Protein AF-0000000070113012 (afdb_homodimer)

Structure (mmCIF, N/CA/C/O backbone):
data_AF-0000000070113012-model_v1
#
loop_
_entity.id
_entity.type
_entity.pdbx_description
1 polymer 'ATP adenylyltransferase'
#
loop_
_atom_site.group_PDB
_atom_site.id
_atom_site.type_symbol
_atom_site.label_atom_id
_atom_site.label_alt_id
_atom_site.label_comp_id
_atom_site.label_asym_id
_atom_site.label_entity_id
_atom_site.label_seq_id
_atom_site.pdbx_PDB_ins_code
_atom_site.Cartn_x
_atom_site.Cartn_y
_atom_site.Cartn_z
_atom_site.occupancy
_atom_site.B_iso_or_equiv
_atom_site.auth_seq_id
_atom_site.auth_comp_id
_atom_site.auth_asym_id
_atom_site.auth_atom_id
_atom_site.pdbx_PDB_model_num
ATOM 1 N N . MET A 1 1 ? -9.227 -8.539 30.969 1 20.5 1 MET A N 1
ATOM 2 C CA . MET A 1 1 ? -9.594 -8.633 29.547 1 20.5 1 MET A CA 1
ATOM 3 C C . MET A 1 1 ? -8.531 -7.969 28.672 1 20.5 1 MET A C 1
ATOM 5 O O . MET A 1 1 ? -8.195 -6.801 28.875 1 20.5 1 MET A O 1
ATOM 9 N N . ASP A 1 2 ? -7.406 -8.688 28.281 1 23.91 2 ASP A N 1
ATOM 10 C CA . ASP A 1 2 ? -6.082 -8.375 27.75 1 23.91 2 ASP A CA 1
ATOM 11 C C . ASP A 1 2 ? -6.188 -7.59 26.438 1 23.91 2 ASP A C 1
ATOM 13 O O . ASP A 1 2 ? -6.789 -8.062 25.469 1 23.91 2 ASP A O 1
ATOM 17 N N . ALA A 1 3 ? -6.508 -6.375 26.516 1 26.67 3 ALA A N 1
ATOM 18 C CA . ALA A 1 3 ? -6.68 -5.305 25.531 1 26.67 3 ALA A CA 1
ATOM 19 C C . ALA A 1 3 ? -5.57 -5.336 24.484 1 26.67 3 ALA A C 1
ATOM 21 O O . ALA A 1 3 ? -4.684 -4.48 24.5 1 26.67 3 ALA A O 1
ATOM 22 N N . THR A 1 4 ? -5.039 -6.461 24.188 1 31.73 4 THR A N 1
ATOM 23 C CA . THR A 1 4 ? -4.066 -6.668 23.109 1 31.73 4 THR A CA 1
ATOM 24 C C . THR A 1 4 ? -4.59 -6.117 21.797 1 31.73 4 THR A C 1
ATOM 26 O O . THR A 1 4 ? -5.566 -6.633 21.25 1 31.73 4 THR A O 1
ATOM 29 N N . GLY A 1 5 ? -4.746 -4.859 21.625 1 34.41 5 GLY A N 1
ATOM 30 C CA . GLY A 1 5 ? -5.246 -4.25 20.406 1 34.41 5 GLY A CA 1
ATOM 31 C C . GLY A 1 5 ? -4.773 -4.953 19.156 1 34.41 5 GLY A C 1
ATOM 32 O O . GLY A 1 5 ? -3.693 -5.547 19.125 1 34.41 5 GLY A O 1
ATOM 33 N N . GLU A 1 6 ? -5.621 -5.684 18.453 1 39.91 6 GLU A N 1
ATOM 34 C CA . GLU A 1 6 ? -5.379 -6.348 17.172 1 39.91 6 GLU A CA 1
ATOM 35 C C . GLU A 1 6 ? -4.418 -5.539 16.297 1 39.91 6 GLU A C 1
ATOM 37 O O . GLU A 1 6 ? -4.543 -4.32 16.203 1 39.91 6 GLU A O 1
ATOM 42 N N . PRO A 1 7 ? -3.199 -5.996 16.094 1 45.5 7 PRO A N 1
ATOM 43 C CA . PRO A 1 7 ? -2.258 -5.328 15.195 1 45.5 7 PRO A CA 1
ATOM 44 C C . PRO A 1 7 ? -2.945 -4.68 13.992 1 45.5 7 PRO A C 1
ATOM 46 O O . PRO A 1 7 ? -3.961 -5.188 13.508 1 45.5 7 PRO A O 1
ATOM 49 N N . ASP A 1 8 ? -2.633 -3.355 13.734 1 54.34 8 ASP A N 1
ATOM 50 C CA . ASP A 1 8 ? -3.135 -2.682 12.539 1 54.34 8 ASP A CA 1
ATOM 51 C C . ASP A 1 8 ? -2.822 -3.488 11.281 1 54.34 8 ASP A C 1
ATOM 53 O O . ASP A 1 8 ? -1.852 -4.25 11.25 1 54.34 8 ASP A O 1
ATOM 57 N N . GLY A 1 9 ? -3.803 -3.643 10.445 1 57.78 9 GLY A N 1
ATOM 58 C CA . GLY A 1 9 ? -3.762 -4.422 9.219 1 57.78 9 GLY A CA 1
ATOM 59 C C . GLY A 1 9 ? -2.451 -4.281 8.461 1 57.78 9 GLY A C 1
ATOM 60 O O . GLY A 1 9 ? -1.776 -5.277 8.195 1 57.78 9 GLY A O 1
ATOM 61 N N . LEU A 1 10 ? -1.861 -3.074 8.422 1 62.47 10 LEU A N 1
ATOM 62 C CA . LEU A 1 10 ? -0.656 -2.887 7.617 1 62.47 10 LEU A CA 1
ATOM 63 C C . LEU A 1 10 ? 0.571 -3.418 8.352 1 62.47 10 LEU A C 1
ATOM 65 O O . LEU A 1 10 ? 1.543 -3.838 7.719 1 62.47 10 LEU A O 1
ATOM 69 N N . GLU A 1 11 ? 0.47 -3.471 9.594 1 62.78 11 GLU A N 1
ATOM 70 C CA . GLU A 1 11 ? 1.604 -3.963 10.375 1 62.78 11 GLU A CA 1
ATOM 71 C C . GLU A 1 11 ? 1.917 -5.418 10.031 1 62.78 11 GLU A C 1
ATOM 73 O O . GLU A 1 11 ? 3.086 -5.801 9.945 1 62.78 11 GLU A O 1
ATOM 78 N N . ARG A 1 12 ? 0.949 -6.184 9.836 1 63.62 12 ARG A N 1
ATOM 79 C CA . ARG A 1 12 ? 1.138 -7.578 9.453 1 63.62 12 ARG A CA 1
ATOM 80 C C . ARG A 1 12 ? 1.814 -7.684 8.086 1 63.62 12 ARG A C 1
ATOM 82 O O . ARG A 1 12 ? 2.633 -8.578 7.863 1 63.62 12 ARG A O 1
ATOM 89 N N . LEU A 1 13 ? 1.524 -6.688 7.332 1 63.84 13 LEU A N 1
ATOM 90 C CA . LEU A 1 13 ? 2.086 -6.668 5.984 1 63.84 13 LEU A CA 1
ATOM 91 C C . LEU A 1 13 ? 3.545 -6.223 6.012 1 63.84 13 LEU A C 1
ATOM 93 O O . LEU A 1 13 ? 4.344 -6.645 5.168 1 63.84 13 LEU A O 1
ATOM 97 N N . TRP A 1 14 ? 3.877 -5.43 6.961 1 62.62 14 TRP A N 1
ATOM 98 C CA . TRP A 1 14 ? 5.184 -4.781 6.973 1 62.62 14 TRP A CA 1
ATOM 99 C C . TRP A 1 14 ? 6.195 -5.609 7.762 1 62.62 14 TRP A C 1
ATOM 101 O O . TRP A 1 14 ? 7.398 -5.348 7.711 1 62.62 14 TRP A O 1
ATOM 111 N N . THR A 1 15 ? 5.629 -6.547 8.5 1 55.34 15 THR A N 1
ATOM 112 C CA . THR A 1 15 ? 6.5 -7.363 9.336 1 55.34 15 THR A CA 1
ATOM 113 C C . THR A 1 15 ? 7.242 -8.398 8.5 1 55.34 15 THR A C 1
ATOM 115 O O . THR A 1 15 ? 6.625 -9.148 7.738 1 55.34 15 THR A O 1
ATOM 118 N N . PRO A 1 16 ? 8.695 -8.203 8.461 1 45.75 16 PRO A N 1
ATOM 119 C CA . PRO A 1 16 ? 9.453 -9.203 7.711 1 45.75 16 PRO A CA 1
ATOM 120 C C . PRO A 1 16 ? 9.117 -10.633 8.133 1 45.75 16 PRO A C 1
ATOM 122 O O . PRO A 1 16 ? 9.148 -10.953 9.328 1 45.75 16 PRO A O 1
ATOM 125 N N . HIS A 1 17 ? 8.094 -11.109 7.98 1 45.12 17 HIS A N 1
ATOM 126 C CA . HIS A 1 17 ? 8.047 -12.539 8.258 1 45.12 17 HIS A CA 1
ATOM 127 C C . HIS A 1 17 ? 8.961 -13.32 7.32 1 45.12 17 HIS A C 1
ATOM 129 O O . HIS A 1 17 ? 9.086 -12.977 6.141 1 45.12 17 HIS A O 1
ATOM 135 N N . ARG A 1 18 ? 10.086 -13.695 7.859 1 40.97 18 ARG A N 1
ATOM 136 C CA . ARG A 1 18 ? 10.992 -14.555 7.105 1 40.97 18 ARG A CA 1
ATOM 137 C C . ARG A 1 18 ? 10.219 -15.562 6.27 1 40.97 18 ARG A C 1
ATOM 139 O O . ARG A 1 18 ? 9.727 -16.562 6.797 1 40.97 18 ARG A O 1
ATOM 146 N N . MET A 1 19 ? 9.188 -15.148 5.699 1 44 19 MET A N 1
ATOM 147 C CA . MET A 1 19 ? 8.797 -16.219 4.777 1 44 19 MET A CA 1
ATOM 148 C C . MET A 1 19 ? 10.023 -16.891 4.176 1 44 19 MET A C 1
ATOM 150 O O . MET A 1 19 ? 11.078 -16.266 4.043 1 44 19 MET A O 1
ATOM 154 N N . THR A 1 20 ? 9.875 -18.062 4.328 1 45.44 20 THR A N 1
ATOM 155 C CA . THR A 1 20 ? 10.883 -18.984 3.832 1 45.44 20 THR A CA 1
ATOM 156 C C . THR A 1 20 ? 11.336 -18.594 2.428 1 45.44 20 THR A C 1
ATOM 158 O O . THR A 1 20 ? 10.852 -19.156 1.438 1 45.44 20 THR A O 1
ATOM 161 N N . TYR A 1 21 ? 10.836 -17.453 1.772 1 46.59 21 TYR A N 1
ATOM 162 C CA . TYR A 1 21 ? 11.742 -17.391 0.633 1 46.59 21 TYR A CA 1
ATOM 163 C C . TYR A 1 21 ? 13.188 -17.594 1.077 1 46.59 21 TYR A C 1
ATOM 165 O O . TYR A 1 21 ? 13.602 -17.062 2.113 1 46.59 21 TYR A O 1
ATOM 173 N N . ILE A 1 22 ? 13.57 -18.766 0.944 1 46.28 22 ILE A N 1
ATOM 174 C CA . ILE A 1 22 ? 14.852 -19.297 1.382 1 46.28 22 ILE A CA 1
ATOM 175 C C . ILE A 1 22 ? 15.914 -18.203 1.323 1 46.28 22 ILE A C 1
ATOM 177 O O . ILE A 1 22 ? 16.141 -17.609 0.268 1 46.28 22 ILE A O 1
ATOM 181 N N . THR A 1 23 ? 15.828 -17.297 2.354 1 47.16 23 THR A N 1
ATOM 182 C CA . THR A 1 23 ? 17.031 -16.469 2.488 1 47.16 23 THR A CA 1
ATOM 183 C C . THR A 1 23 ? 18.219 -17.328 2.895 1 47.16 23 THR A C 1
ATOM 185 O O . THR A 1 23 ? 18.062 -18.469 3.332 1 47.16 23 THR A O 1
ATOM 188 N N . GLY A 1 24 ? 19.328 -16.859 2.57 1 44.47 24 GLY A N 1
ATOM 189 C CA . GLY A 1 24 ? 20.578 -17.531 2.896 1 44.47 24 GLY A CA 1
ATOM 190 C C . GLY A 1 24 ? 20.938 -18.625 1.915 1 44.47 24 GLY A C 1
ATOM 191 O O . GLY A 1 24 ? 20.812 -18.453 0.702 1 44.47 24 GLY A O 1
ATOM 192 N N . GLU A 1 25 ? 21.297 -19.766 2.561 1 46.47 25 GLU A N 1
ATOM 193 C CA . GLU A 1 25 ? 21.875 -20.906 1.842 1 46.47 25 GLU A CA 1
ATOM 194 C C . GLU A 1 25 ? 20.828 -21.562 0.932 1 46.47 25 GLU A C 1
ATOM 196 O O . GLU A 1 25 ? 21.188 -22.312 0.018 1 46.47 25 GLU A O 1
ATOM 201 N N . GLU A 1 26 ? 19.609 -21.312 1.188 1 51.47 26 GLU A N 1
ATOM 202 C CA . GLU A 1 26 ? 18.609 -22.016 0.366 1 51.47 26 GLU A CA 1
ATOM 203 C C . GLU A 1 26 ? 18.109 -21.125 -0.766 1 51.47 26 GLU A C 1
ATOM 205 O O . GLU A 1 26 ? 17.297 -21.547 -1.581 1 51.47 26 GLU A O 1
ATOM 210 N N . ALA A 1 27 ? 18.672 -19.969 -0.715 1 58.88 27 ALA A N 1
ATOM 211 C CA . ALA A 1 27 ? 18.375 -19.109 -1.86 1 58.88 27 ALA A CA 1
ATOM 212 C C . ALA A 1 27 ? 19.078 -19.609 -3.115 1 58.88 27 ALA A C 1
ATOM 214 O O . ALA A 1 27 ? 20.141 -20.234 -3.031 1 58.88 27 ALA A O 1
ATOM 215 N N . PRO A 1 28 ? 18.297 -19.391 -4.312 1 62.84 28 PRO A N 1
ATOM 216 C CA . PRO A 1 28 ? 19.016 -19.797 -5.527 1 62.84 28 PRO A CA 1
ATOM 217 C C . PRO A 1 28 ? 20.422 -19.172 -5.609 1 62.84 28 PRO A C 1
ATOM 219 O O . PRO A 1 28 ? 20.719 -18.219 -4.898 1 62.84 28 PRO A O 1
ATOM 222 N N . GLU A 1 29 ? 21.25 -19.906 -6.395 1 64.44 29 GLU A N 1
ATOM 223 C CA . GLU A 1 29 ? 22.594 -19.359 -6.641 1 64.44 29 GLU A CA 1
ATOM 224 C C . GLU A 1 29 ? 22.516 -17.906 -7.086 1 64.44 29 GLU A C 1
ATOM 226 O O . GLU A 1 29 ? 21.797 -17.562 -8.023 1 64.44 29 GLU A O 1
ATOM 231 N N . GLY A 1 30 ? 23.062 -16.938 -6.449 1 68.19 30 GLY A N 1
ATOM 232 C CA . GLY A 1 30 ? 23.125 -15.523 -6.77 1 68.19 30 GLY A CA 1
ATOM 233 C C . GLY A 1 30 ? 22.062 -14.711 -6.066 1 68.19 30 GLY A C 1
ATOM 234 O O . GLY A 1 30 ? 22.016 -13.484 -6.199 1 68.19 30 GLY A O 1
ATOM 235 N N . GLY A 1 31 ? 21.219 -15.406 -5.438 1 75.56 31 GLY A N 1
ATOM 236 C CA . GLY A 1 31 ? 20.203 -14.688 -4.684 1 75.56 31 GLY A CA 1
ATOM 237 C C . GLY A 1 31 ? 19.062 -14.164 -5.551 1 75.56 31 GLY A C 1
ATOM 238 O O . GLY A 1 31 ? 18.859 -14.648 -6.664 1 75.56 31 GLY A O 1
ATOM 239 N N . TYR A 1 32 ? 18.234 -13.289 -5.039 1 83.44 32 TYR A N 1
ATOM 240 C CA . TYR A 1 32 ? 17.062 -12.773 -5.734 1 83.44 32 TYR A CA 1
ATOM 241 C C . TYR A 1 32 ? 17.391 -11.477 -6.461 1 83.44 32 TYR A C 1
ATOM 243 O O . TYR A 1 32 ? 16.5 -10.836 -7.043 1 83.44 32 TYR A O 1
ATOM 251 N N . GLU A 1 33 ? 18.609 -11.18 -6.43 1 88.62 33 GLU A N 1
ATOM 252 C CA . GLU A 1 33 ? 19.031 -9.883 -6.949 1 88.62 33 GLU A CA 1
ATOM 253 C C . GLU A 1 33 ? 19.047 -9.883 -8.477 1 88.62 33 GLU A C 1
ATOM 255 O O . GLU A 1 33 ? 18.859 -8.828 -9.102 1 88.62 33 GLU A O 1
ATOM 260 N N . LYS A 1 34 ? 19.281 -11.094 -8.969 1 90.81 34 LYS A N 1
ATOM 261 C CA . LYS A 1 34 ? 19.266 -11.242 -10.422 1 90.81 34 LYS A CA 1
ATOM 262 C C . LYS A 1 34 ? 17.969 -11.891 -10.883 1 90.81 34 LYS A C 1
ATOM 264 O O . LYS A 1 34 ? 17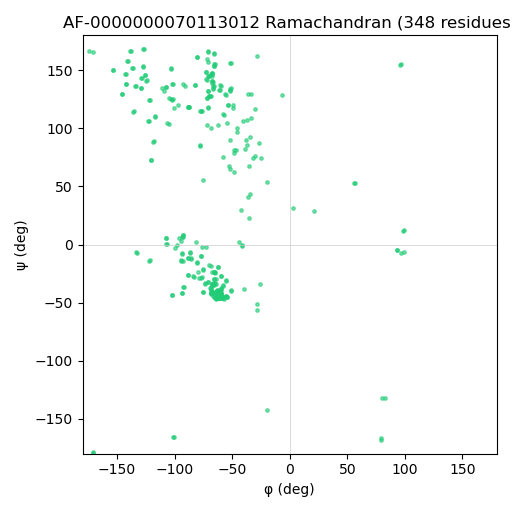.406 -12.734 -10.188 1 90.81 34 LYS A O 1
ATOM 269 N N . PRO A 1 35 ? 17.594 -11.547 -12.109 1 93.38 35 PRO A N 1
ATOM 270 C CA . PRO A 1 35 ? 16.328 -12.086 -12.625 1 93.38 35 PRO A CA 1
ATOM 271 C C . PRO A 1 35 ? 16.312 -13.617 -12.633 1 93.38 35 PRO A C 1
ATOM 273 O O . PRO A 1 35 ? 15.266 -14.219 -12.383 1 93.38 35 PRO A O 1
ATOM 276 N N . SER A 1 36 ? 17.391 -14.227 -12.891 1 90.88 36 SER A N 1
ATOM 277 C CA . SER A 1 36 ? 17.453 -15.68 -13.039 1 90.88 36 SER A CA 1
ATOM 278 C C . SER A 1 36 ? 17.109 -16.375 -11.727 1 90.88 36 SER A C 1
ATOM 280 O O . SER A 1 36 ? 16.672 -17.531 -11.727 1 90.88 36 SER A O 1
ATOM 282 N N . GLY A 1 37 ? 17.266 -15.758 -10.656 1 89.56 37 GLY A N 1
ATOM 283 C CA . GLY A 1 37 ? 16.953 -16.328 -9.352 1 89.56 37 GLY A CA 1
ATOM 284 C C . GLY A 1 37 ? 15.711 -15.742 -8.719 1 89.56 37 GLY A C 1
ATOM 285 O O . GLY A 1 37 ? 15.328 -16.125 -7.609 1 89.56 37 GLY A O 1
ATOM 286 N N . CYS A 1 38 ? 15.062 -14.844 -9.344 1 93.38 38 CYS A N 1
ATOM 287 C CA . CYS A 1 38 ? 13.922 -14.109 -8.805 1 93.38 38 CYS A CA 1
ATOM 288 C C . CYS A 1 38 ? 12.617 -14.859 -9.062 1 93.38 38 CYS A C 1
ATOM 290 O O . CYS A 1 38 ? 12.242 -15.07 -10.219 1 93.38 38 CYS A O 1
ATOM 292 N N . PRO A 1 39 ? 11.953 -15.227 -8.008 1 92.31 39 PRO A N 1
ATOM 293 C CA . PRO A 1 39 ? 10.703 -15.961 -8.211 1 92.31 39 PRO A CA 1
ATOM 294 C C . PRO A 1 39 ? 9.672 -15.172 -9.008 1 92.31 39 PRO A C 1
ATOM 296 O O . PRO A 1 39 ? 8.867 -15.758 -9.742 1 92.31 39 PRO A O 1
ATOM 299 N N . PHE A 1 40 ? 9.727 -13.883 -8.961 1 96 40 PHE A N 1
ATOM 300 C CA . PHE A 1 40 ? 8.734 -13.078 -9.656 1 96 40 PHE A CA 1
ATOM 301 C C . PHE A 1 40 ? 9.109 -12.898 -11.117 1 96 40 PHE A C 1
ATOM 303 O O . PHE A 1 40 ? 8.242 -12.664 -11.961 1 96 40 PHE A O 1
ATOM 310 N N . CYS A 1 41 ? 10.336 -12.953 -11.391 1 96.88 41 CYS A N 1
ATOM 311 C CA . CYS A 1 41 ? 10.734 -12.992 -12.797 1 96.88 41 CYS A CA 1
ATOM 312 C C . CYS A 1 41 ? 10.383 -14.336 -13.422 1 96.88 41 CYS A C 1
ATOM 314 O O . CYS A 1 41 ? 10.055 -14.398 -14.609 1 96.88 41 CYS A O 1
ATOM 316 N N . LEU A 1 42 ? 10.414 -15.383 -12.672 1 95.5 42 LEU A N 1
ATOM 317 C CA . LEU A 1 42 ? 10.258 -16.75 -13.188 1 95.5 42 LEU A CA 1
ATOM 318 C C . LEU A 1 42 ? 8.781 -17.141 -13.227 1 95.5 42 LEU A C 1
ATOM 320 O O . LEU A 1 42 ? 8.383 -17.953 -14.055 1 95.5 42 LEU A O 1
ATOM 324 N N . ALA A 1 43 ? 7.984 -16.594 -12.438 1 95.94 43 ALA A N 1
ATOM 325 C CA . ALA A 1 43 ? 6.59 -16.984 -12.234 1 95.94 43 ALA A CA 1
ATOM 326 C C . ALA A 1 43 ? 5.82 -16.969 -13.555 1 95.94 43 ALA A C 1
ATOM 328 O O . ALA A 1 43 ? 5.07 -17.906 -13.852 1 95.94 43 ALA A O 1
ATOM 329 N N . PRO A 1 44 ? 5.984 -15.961 -14.367 1 97.56 44 PRO A N 1
ATOM 330 C CA . PRO A 1 44 ? 5.199 -15.93 -15.602 1 97.56 44 PRO A CA 1
ATOM 331 C C . PRO A 1 44 ? 5.5 -17.094 -16.531 1 97.56 44 PRO A C 1
ATOM 333 O O . PRO A 1 44 ? 4.684 -17.438 -17.391 1 97.56 44 PRO A O 1
ATOM 336 N N . GLY A 1 45 ? 6.574 -17.719 -16.375 1 96.75 45 GLY A N 1
ATOM 337 C CA . GLY A 1 45 ? 6.973 -18.797 -17.266 1 96.75 45 GLY A CA 1
ATOM 338 C C . GLY A 1 45 ? 6.547 -20.172 -16.766 1 96.75 45 GLY A C 1
ATOM 339 O O . GLY A 1 45 ? 6.703 -21.172 -17.469 1 96.75 45 GLY A O 1
ATOM 340 N N . VAL A 1 46 ? 6.039 -20.297 -15.602 1 95.5 46 VAL A N 1
ATOM 341 C CA . VAL A 1 46 ? 5.594 -21.562 -15.039 1 95.5 46 VAL A CA 1
ATOM 342 C C . VAL A 1 46 ? 4.312 -22.016 -15.734 1 95.5 46 VAL A C 1
ATOM 344 O O . VAL A 1 46 ? 3.326 -21.281 -15.773 1 95.5 46 VAL A O 1
ATOM 347 N N . PRO A 1 47 ? 4.293 -23.188 -16.25 1 94.12 47 PRO A N 1
ATOM 348 C CA . PRO A 1 47 ? 3.111 -23.641 -16.984 1 94.12 47 PRO A CA 1
ATOM 349 C C . PRO A 1 47 ? 1.993 -24.125 -16.062 1 94.12 47 PRO A C 1
ATOM 351 O O . PRO A 1 47 ? 2.24 -24.422 -14.891 1 94.12 47 PRO A O 1
ATOM 354 N N . GLU A 1 48 ? 0.85 -24.156 -16.672 1 88.44 48 GLU A N 1
ATOM 355 C CA . GLU A 1 48 ? -0.257 -24.812 -15.984 1 88.44 48 GLU A CA 1
ATOM 356 C C . GLU A 1 48 ? -0.028 -26.312 -15.867 1 88.44 48 GLU A C 1
ATOM 358 O O . GLU A 1 48 ? 0.544 -26.938 -16.766 1 88.44 48 GLU A O 1
ATOM 363 N N . PRO A 1 49 ? -0.479 -26.938 -14.805 1 89.69 49 PRO A N 1
ATOM 364 C CA . PRO A 1 49 ? -1.319 -26.406 -13.734 1 89.69 49 PRO A CA 1
ATOM 365 C C . PRO A 1 49 ? -0.505 -25.875 -12.555 1 89.69 49 PRO A C 1
ATOM 367 O O . PRO A 1 49 ? -1.071 -25.516 -11.516 1 89.69 49 PRO A O 1
ATOM 370 N N . GLU A 1 50 ? 0.791 -25.797 -12.68 1 92.06 50 GLU A N 1
ATOM 371 C CA . GLU A 1 50 ? 1.641 -25.422 -11.555 1 92.06 50 GLU A CA 1
ATOM 372 C C . GLU A 1 50 ? 1.668 -23.906 -11.359 1 92.06 50 GLU A C 1
ATOM 374 O O . GLU A 1 50 ? 2.086 -23.406 -10.312 1 92.06 50 GLU A O 1
ATOM 379 N N . SER A 1 51 ? 1.191 -23.266 -12.414 1 95.88 51 SER A N 1
ATOM 380 C CA . SER A 1 51 ? 1.256 -21.812 -12.375 1 95.88 51 SER A CA 1
ATOM 381 C C . SER A 1 51 ? 0.318 -21.234 -11.312 1 95.88 51 SER A C 1
ATOM 383 O O . SER A 1 51 ? -0.814 -21.703 -11.164 1 95.88 51 SER A O 1
ATOM 385 N N . LEU A 1 52 ? 0.795 -20.188 -10.609 1 96.38 52 LEU A N 1
ATOM 386 C CA . LEU A 1 52 ? -0.036 -19.469 -9.648 1 96.38 52 LEU A CA 1
ATOM 387 C C . LEU A 1 52 ? -0.422 -18.094 -10.188 1 96.38 52 LEU A C 1
ATOM 389 O O . LEU A 1 52 ? -1.022 -17.297 -9.477 1 96.38 52 LEU A O 1
ATOM 393 N N . VAL A 1 53 ? -0.043 -17.859 -11.453 1 98.25 53 VAL A N 1
ATOM 394 C CA . VAL A 1 53 ? -0.431 -16.609 -12.102 1 98.25 53 VAL A CA 1
ATOM 395 C C . VAL A 1 53 ? -1.938 -16.594 -12.344 1 98.25 53 VAL A C 1
ATOM 397 O O . VAL A 1 53 ? -2.484 -17.547 -12.914 1 98.25 53 VAL A O 1
ATOM 400 N N . VAL A 1 54 ? -2.529 -15.57 -11.906 1 98.31 54 VAL A N 1
ATOM 401 C CA . VAL A 1 54 ? -3.979 -15.422 -11.984 1 98.31 54 VAL A CA 1
ATOM 402 C C . VAL A 1 54 ? -4.359 -14.664 -13.25 1 98.31 54 VAL A C 1
ATOM 404 O O . VAL A 1 54 ? -5.352 -14.992 -13.906 1 98.31 54 VAL A O 1
ATOM 407 N N . ALA A 1 55 ? -3.648 -13.633 -13.602 1 98.62 55 ALA A N 1
ATOM 408 C CA . ALA A 1 55 ? -3.949 -12.773 -14.742 1 98.62 55 ALA A CA 1
ATOM 409 C C . ALA A 1 55 ? -2.684 -12.109 -15.281 1 98.62 55 ALA A C 1
ATOM 411 O O . ALA A 1 55 ? -1.75 -11.836 -14.523 1 98.62 55 ALA A O 1
ATOM 412 N N . ARG A 1 56 ? -2.727 -11.867 -16.547 1 98.38 56 ARG A N 1
ATOM 413 C CA . ARG A 1 56 ? -1.614 -11.219 -17.234 1 98.38 56 ARG A CA 1
ATOM 414 C C . ARG A 1 56 ? -2.064 -9.93 -17.922 1 98.38 56 ARG A C 1
ATOM 416 O O . ARG A 1 56 ? -3.064 -9.914 -18.641 1 98.38 56 ARG A O 1
ATOM 423 N N . GLY A 1 57 ? -1.358 -8.883 -17.547 1 98.38 57 GLY A N 1
ATOM 424 C CA . GLY A 1 57 ? -1.541 -7.625 -18.266 1 98.38 57 GLY A CA 1
ATOM 425 C C . GLY A 1 57 ? -0.449 -7.352 -19.281 1 98.38 57 GLY A C 1
ATOM 426 O O . GLY A 1 57 ? 0.237 -8.273 -19.719 1 98.38 57 GLY A O 1
ATOM 427 N N . ARG A 1 58 ? -0.424 -6.098 -19.734 1 98.38 58 ARG A N 1
ATOM 428 C CA . ARG A 1 58 ? 0.6 -5.703 -20.688 1 98.38 58 ARG A CA 1
ATOM 429 C C . ARG A 1 58 ? 1.954 -5.535 -20.016 1 98.38 58 ARG A C 1
ATOM 431 O O . ARG A 1 58 ? 2.98 -5.953 -20.547 1 98.38 58 ARG A O 1
ATOM 438 N N . LEU A 1 59 ? 1.933 -4.938 -18.812 1 98.81 59 LEU A N 1
ATOM 439 C CA . LEU A 1 59 ? 3.184 -4.566 -18.156 1 98.81 59 LEU A CA 1
ATOM 440 C C . LEU A 1 59 ? 3.301 -5.234 -16.797 1 98.81 59 LEU A C 1
ATOM 442 O O . LEU A 1 59 ? 4.379 -5.25 -16.203 1 98.81 59 LEU A O 1
ATOM 446 N N . VAL A 1 60 ? 2.176 -5.777 -16.312 1 98.81 60 VAL A N 1
ATOM 447 C CA . VAL A 1 60 ? 2.172 -6.395 -14.984 1 98.81 60 VAL A CA 1
ATOM 448 C C . VAL A 1 60 ? 1.368 -7.695 -15.031 1 98.81 60 VAL A C 1
ATOM 450 O O . VAL A 1 60 ? 0.696 -7.984 -16.016 1 98.81 60 VAL A O 1
ATOM 453 N N . TYR A 1 61 ? 1.52 -8.477 -14 1 98.81 61 TYR A N 1
ATOM 454 C CA . TYR A 1 61 ? 0.713 -9.68 -13.812 1 98.81 61 TYR A CA 1
ATOM 455 C C . TYR A 1 61 ? 0.331 -9.859 -12.344 1 98.81 61 TYR A C 1
ATOM 457 O O . TYR A 1 61 ? 0.929 -9.242 -11.461 1 98.81 61 TYR A O 1
ATOM 465 N N . ALA A 1 62 ? -0.71 -10.594 -12.117 1 98.81 62 ALA A N 1
ATOM 466 C CA . ALA A 1 62 ? -1.153 -10.945 -10.766 1 98.81 62 ALA A CA 1
ATOM 467 C C . ALA A 1 62 ? -0.867 -12.406 -10.461 1 98.81 62 ALA A C 1
ATOM 469 O O . ALA A 1 62 ? -1.114 -13.289 -11.289 1 98.81 62 ALA A O 1
ATOM 470 N N . VAL A 1 63 ? -0.353 -12.648 -9.266 1 98.25 63 VAL A N 1
ATOM 471 C CA . VAL A 1 63 ? 0.069 -13.992 -8.906 1 98.25 63 VAL A CA 1
ATOM 472 C C . VAL A 1 63 ? -0.258 -14.273 -7.445 1 98.25 63 VAL A C 1
ATOM 474 O O . VAL A 1 63 ? -0.082 -13.398 -6.59 1 98.25 63 VAL A O 1
ATOM 477 N N . LEU A 1 64 ? -0.754 -15.469 -7.18 1 96.25 64 LEU A N 1
ATOM 478 C CA . LEU A 1 64 ? -1.017 -15.844 -5.793 1 96.25 64 LEU A CA 1
ATOM 479 C C . LEU A 1 64 ? 0.284 -15.969 -5.008 1 96.25 64 LEU A C 1
ATOM 481 O O . LEU A 1 64 ? 1.283 -16.469 -5.531 1 96.25 64 LEU A O 1
ATOM 485 N N . ASN A 1 65 ? 0.184 -15.492 -3.822 1 91.88 65 ASN A N 1
ATOM 486 C CA . ASN A 1 65 ? 1.313 -15.719 -2.928 1 91.88 65 ASN A CA 1
ATOM 487 C C . ASN A 1 65 ? 1.408 -17.188 -2.504 1 91.88 65 ASN A C 1
ATOM 489 O O . ASN A 1 65 ? 0.41 -17.781 -2.1 1 91.88 65 ASN A O 1
ATOM 493 N N . LEU A 1 66 ? 2.557 -17.703 -2.596 1 86.88 66 LEU A N 1
ATOM 494 C CA . LEU A 1 66 ? 2.797 -19.078 -2.207 1 86.88 66 LEU A CA 1
ATOM 495 C C . LEU A 1 66 ? 2.607 -19.266 -0.706 1 86.88 66 LEU A C 1
ATOM 497 O O . LEU A 1 66 ? 2.213 -20.344 -0.253 1 86.88 66 LEU A O 1
ATOM 501 N N . TYR A 1 67 ? 2.861 -18.25 0.095 1 83.62 67 TYR A N 1
ATOM 502 C CA . TYR A 1 67 ? 2.721 -18.219 1.547 1 83.62 67 TYR A CA 1
ATOM 503 C C . TYR A 1 67 ? 1.737 -17.141 1.978 1 83.62 67 TYR A C 1
ATOM 505 O O . TYR A 1 67 ? 2.113 -16.188 2.66 1 83.62 67 TYR A O 1
ATOM 513 N N . PRO A 1 68 ? 0.534 -17.438 1.721 1 87.88 68 PRO A N 1
ATOM 514 C CA . PRO A 1 68 ? -0.453 -16.375 1.914 1 87.88 68 PRO A CA 1
ATOM 515 C C . PRO A 1 68 ? -0.715 -16.062 3.389 1 87.88 68 PRO A C 1
ATOM 517 O O . PRO A 1 68 ? -0.698 -16.984 4.223 1 87.88 68 PRO A O 1
ATOM 520 N N . TYR A 1 69 ? -0.879 -14.789 3.66 1 83.44 69 TYR A N 1
ATOM 521 C CA . TYR A 1 69 ? -1.37 -14.398 4.977 1 83.44 69 TYR A CA 1
ATOM 522 C C . TYR A 1 69 ? -2.811 -14.859 5.18 1 83.44 69 TYR A C 1
ATOM 524 O O . TYR A 1 69 ? -3.18 -15.297 6.273 1 83.44 69 TYR A O 1
ATOM 532 N N . ASN A 1 70 ? -3.668 -14.68 4.211 1 86.56 70 ASN A N 1
ATOM 533 C CA . ASN A 1 70 ? -5.051 -15.141 4.129 1 86.56 70 ASN A CA 1
ATOM 534 C C . ASN A 1 70 ? -5.375 -15.711 2.748 1 86.56 70 ASN A C 1
ATOM 536 O O . ASN A 1 70 ? -4.711 -15.375 1.765 1 86.56 70 ASN A O 1
ATOM 540 N N . PRO A 1 71 ? -6.367 -16.672 2.709 1 88.75 71 PRO A N 1
ATOM 541 C CA . PRO A 1 71 ? -6.746 -17.172 1.385 1 88.75 71 PRO A CA 1
ATOM 542 C C . PRO A 1 71 ? -7.082 -16.047 0.407 1 88.75 71 PRO A C 1
ATOM 544 O O . PRO A 1 71 ? -7.805 -15.109 0.761 1 88.75 71 PRO A O 1
ATOM 547 N N . GLY A 1 72 ? -6.539 -16.172 -0.788 1 93.25 72 GLY A N 1
ATOM 548 C CA . GLY A 1 72 ? -6.789 -15.156 -1.798 1 93.25 72 GLY A CA 1
ATOM 549 C C . GLY A 1 72 ? -5.73 -14.07 -1.829 1 93.25 72 GLY A C 1
ATOM 550 O O . GLY A 1 72 ? -5.738 -13.219 -2.719 1 93.25 72 GLY A O 1
ATOM 551 N N . HIS A 1 73 ? -4.738 -14.141 -0.834 1 94.12 73 HIS A N 1
ATOM 552 C CA . HIS A 1 73 ? -3.611 -13.219 -0.855 1 94.12 73 HIS A CA 1
ATOM 553 C C . HIS A 1 73 ? -2.842 -13.312 -2.168 1 94.12 73 HIS A C 1
ATOM 555 O O . HIS A 1 73 ? -2.234 -14.344 -2.463 1 94.12 73 HIS A O 1
ATOM 561 N N . LEU A 1 74 ? -2.908 -12.281 -2.969 1 96.5 74 LEU A N 1
ATOM 562 C CA . LEU A 1 74 ? -2.154 -12.281 -4.219 1 96.5 74 LEU A CA 1
ATOM 563 C C . LEU A 1 74 ? -1.292 -11.031 -4.332 1 96.5 74 LEU A C 1
ATOM 565 O O . LEU A 1 74 ? -1.372 -10.133 -3.486 1 96.5 74 LEU A O 1
ATOM 569 N N . MET A 1 75 ? -0.396 -11.055 -5.297 1 97.5 75 MET A N 1
ATOM 570 C CA . MET A 1 75 ? 0.539 -9.961 -5.559 1 97.5 75 MET A CA 1
ATOM 571 C C . MET A 1 75 ? 0.421 -9.484 -7.004 1 97.5 75 MET A C 1
ATOM 573 O O . MET A 1 75 ? 0.137 -10.273 -7.902 1 97.5 75 MET A O 1
ATOM 577 N N . VAL A 1 76 ? 0.515 -8.195 -7.191 1 98.69 76 VAL A N 1
ATOM 578 C CA . VAL A 1 76 ? 0.66 -7.602 -8.516 1 98.69 76 VAL A CA 1
ATOM 579 C C . VAL A 1 76 ? 2.117 -7.207 -8.75 1 98.69 76 VAL A C 1
ATOM 581 O O . VAL A 1 76 ? 2.691 -6.441 -7.969 1 98.69 76 VAL A O 1
ATOM 584 N N . CYS A 1 77 ? 2.727 -7.711 -9.852 1 98.5 77 CYS A N 1
ATOM 585 C CA . CYS A 1 77 ? 4.148 -7.555 -10.133 1 98.5 77 CYS A CA 1
ATOM 586 C C . CYS A 1 77 ? 4.371 -7.027 -11.547 1 98.5 77 CYS A C 1
ATOM 588 O O . CYS A 1 77 ? 3.729 -7.488 -12.492 1 98.5 77 CYS A O 1
ATOM 590 N N . PRO A 1 78 ? 5.27 -6.023 -11.656 1 98.81 78 PRO A N 1
ATOM 591 C CA . PRO A 1 78 ? 5.727 -5.762 -13.023 1 98.81 78 PRO A CA 1
ATOM 592 C C . PRO A 1 78 ? 6.527 -6.922 -13.609 1 98.81 78 PRO A C 1
ATOM 594 O O . PRO A 1 78 ? 7.145 -7.688 -12.867 1 98.81 78 PRO A O 1
ATOM 597 N N . TYR A 1 79 ? 6.484 -6.988 -14.992 1 98.69 79 TYR A N 1
ATOM 598 C CA . TYR A 1 79 ? 7.359 -7.957 -15.641 1 98.69 79 TYR A CA 1
ATOM 599 C C . TYR A 1 79 ? 8.82 -7.555 -15.5 1 98.69 79 TYR A C 1
ATOM 601 O O . TYR A 1 79 ? 9.695 -8.414 -15.359 1 98.69 79 TYR A O 1
ATOM 609 N N . ARG A 1 80 ? 9.055 -6.289 -15.586 1 98.44 80 ARG A N 1
ATOM 610 C CA . ARG A 1 80 ? 10.422 -5.797 -15.43 1 98.44 80 ARG A CA 1
ATOM 611 C C . ARG A 1 80 ? 10.93 -6.02 -14.008 1 98.44 80 ARG A C 1
ATOM 613 O O . ARG A 1 80 ? 10.195 -5.785 -13.047 1 98.44 80 ARG A O 1
ATOM 620 N N . HIS A 1 81 ? 12.172 -6.484 -13.875 1 98.12 81 HIS A N 1
ATOM 621 C CA . HIS A 1 81 ? 12.836 -6.688 -12.594 1 98.12 81 HIS A CA 1
ATOM 622 C C . HIS A 1 81 ? 13.328 -5.367 -12.016 1 98.12 81 HIS A C 1
ATOM 624 O O . HIS A 1 81 ? 14.492 -4.996 -12.195 1 98.12 81 HIS A O 1
ATOM 630 N N . VAL A 1 82 ? 12.43 -4.715 -11.328 1 98.06 82 VAL A N 1
ATOM 631 C CA . VAL A 1 82 ? 12.734 -3.445 -10.68 1 98.06 82 VAL A CA 1
ATOM 632 C C . VAL A 1 82 ? 12.344 -3.506 -9.203 1 98.06 82 VAL A C 1
ATOM 634 O O . VAL A 1 82 ? 11.398 -4.207 -8.836 1 98.06 82 VAL A O 1
ATOM 637 N N . ALA A 1 83 ? 12.969 -2.779 -8.453 1 97.19 83 ALA A N 1
ATOM 638 C CA . ALA A 1 83 ? 12.828 -2.926 -7.004 1 97.19 83 ALA A CA 1
ATOM 639 C C . ALA A 1 83 ? 11.914 -1.844 -6.43 1 97.19 83 ALA A C 1
ATOM 641 O O . ALA A 1 83 ? 11.055 -2.125 -5.59 1 97.19 83 ALA A O 1
ATOM 642 N N . ASP A 1 84 ? 12.109 -0.584 -6.898 1 98.12 84 ASP A N 1
ATOM 643 C CA . ASP A 1 84 ? 11.516 0.574 -6.238 1 98.12 84 ASP A CA 1
ATOM 644 C C . ASP A 1 84 ? 10.281 1.059 -6.996 1 98.12 84 ASP A C 1
ATOM 646 O O . ASP A 1 84 ? 10.273 1.093 -8.227 1 98.12 84 ASP A O 1
ATOM 650 N N . TYR A 1 85 ? 9.266 1.405 -6.207 1 98.75 85 TYR A N 1
ATOM 651 C CA . TYR A 1 85 ? 8.039 1.907 -6.809 1 98.75 85 TYR A CA 1
ATOM 652 C C . TYR A 1 85 ? 8.32 3.109 -7.703 1 98.75 85 TYR A C 1
ATOM 654 O O . TYR A 1 85 ? 7.672 3.283 -8.742 1 98.75 85 TYR A O 1
ATOM 662 N N . THR A 1 86 ? 9.328 3.893 -7.371 1 98.69 86 THR A N 1
ATOM 663 C CA . THR A 1 86 ? 9.68 5.086 -8.133 1 98.69 86 THR A CA 1
ATOM 664 C C . THR A 1 86 ? 10.414 4.711 -9.414 1 98.69 86 THR A C 1
ATOM 666 O O . THR A 1 86 ? 10.594 5.551 -10.305 1 98.69 86 THR A O 1
ATOM 669 N N . ASP A 1 87 ? 10.797 3.473 -9.578 1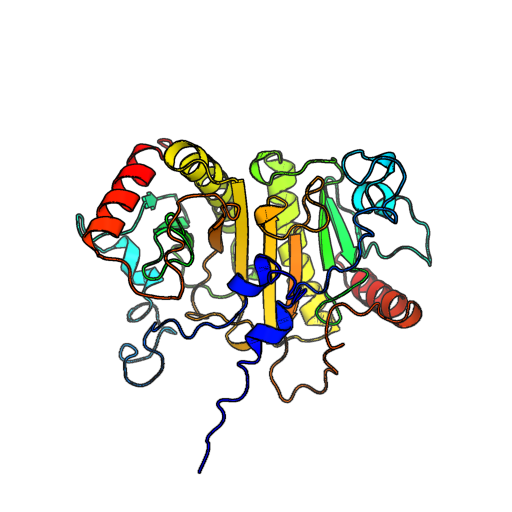 98.31 87 ASP A N 1
ATOM 670 C CA . ASP A 1 87 ? 11.469 3.014 -10.789 1 98.31 87 ASP A CA 1
ATOM 671 C C . ASP A 1 87 ? 10.461 2.623 -11.859 1 98.31 87 ASP A C 1
ATOM 673 O O . ASP A 1 87 ? 10.82 2.432 -13.023 1 98.31 87 ASP A O 1
ATOM 677 N N . LEU A 1 88 ? 9.219 2.52 -11.492 1 98.69 88 LEU A N 1
ATOM 678 C CA . LEU A 1 88 ? 8.188 2.178 -12.461 1 98.69 88 LEU A CA 1
ATOM 679 C C . LEU A 1 88 ? 7.949 3.33 -13.43 1 98.69 88 LEU A C 1
ATOM 681 O O . LEU A 1 88 ? 8 4.496 -13.039 1 98.69 88 LEU A O 1
ATOM 685 N N . THR A 1 89 ? 7.648 2.941 -14.672 1 98.38 89 THR A N 1
ATOM 686 C CA . THR A 1 89 ? 7.141 3.947 -15.602 1 98.38 89 THR A CA 1
ATOM 687 C C . THR A 1 89 ? 5.723 4.363 -15.219 1 98.38 89 THR A C 1
ATOM 689 O O . THR A 1 89 ? 5.074 3.705 -14.406 1 98.38 89 THR A O 1
ATOM 692 N N . GLU A 1 90 ? 5.32 5.434 -15.82 1 97.69 90 GLU A N 1
ATOM 693 C CA . GLU A 1 90 ? 3.949 5.875 -15.586 1 97.69 90 GLU A CA 1
ATOM 694 C C . GLU A 1 90 ? 2.947 4.809 -16.016 1 97.69 90 GLU A C 1
ATOM 696 O O . GLU A 1 90 ? 1.941 4.586 -15.336 1 97.69 90 GLU A O 1
ATOM 701 N N . GLN A 1 91 ? 3.268 4.176 -17.109 1 98.38 91 GLN A N 1
ATOM 702 C CA . GLN A 1 91 ? 2.369 3.148 -17.625 1 98.38 91 GLN A CA 1
ATOM 703 C C . GLN A 1 91 ? 2.34 1.935 -16.703 1 98.38 91 GLN A C 1
ATOM 705 O O . GLN A 1 91 ? 1.275 1.371 -16.438 1 98.38 91 GLN A O 1
ATOM 710 N N . GLU A 1 92 ? 3.492 1.529 -16.203 1 98.75 92 GLU A N 1
ATOM 711 C CA . GLU A 1 92 ? 3.561 0.432 -15.242 1 98.75 92 GLU A CA 1
ATOM 712 C C . GLU A 1 92 ? 2.793 0.767 -13.969 1 98.75 92 GLU A C 1
ATOM 714 O O . GLU A 1 92 ? 2.031 -0.058 -13.461 1 98.75 92 GLU A O 1
ATOM 719 N N . THR A 1 93 ? 3.014 2.012 -13.508 1 98.69 93 THR A N 1
ATOM 720 C CA . THR A 1 93 ? 2.357 2.453 -12.281 1 98.69 93 THR A CA 1
ATOM 721 C C . THR A 1 93 ? 0.84 2.42 -12.438 1 98.69 93 THR A C 1
ATOM 723 O O . THR A 1 93 ? 0.131 1.937 -11.555 1 98.69 93 THR A O 1
ATOM 726 N N . ALA A 1 94 ? 0.378 2.863 -13.547 1 98.06 94 ALA A N 1
ATOM 727 C CA . ALA A 1 94 ? -1.056 2.873 -13.828 1 98.06 94 ALA A CA 1
ATOM 728 C C . ALA A 1 94 ? -1.614 1.454 -13.883 1 98.06 94 ALA A C 1
ATOM 730 O O . ALA A 1 94 ? -2.703 1.189 -13.367 1 98.06 94 ALA A O 1
ATOM 731 N N . GLU A 1 95 ? -0.882 0.596 -14.484 1 98.56 95 GLU A N 1
ATOM 732 C CA . GLU A 1 95 ? -1.39 -0.767 -14.617 1 98.56 95 GLU A CA 1
ATOM 733 C C . GLU A 1 95 ? -1.332 -1.508 -13.289 1 98.56 95 GLU A C 1
ATOM 735 O O . GLU A 1 95 ? -2.199 -2.332 -12.992 1 98.56 95 GLU A O 1
ATOM 740 N N . VAL A 1 96 ? -0.319 -1.224 -12.461 1 98.81 96 VAL A N 1
ATOM 741 C CA . VAL A 1 96 ? -0.306 -1.782 -11.109 1 98.81 96 VAL A CA 1
ATOM 742 C C . VAL A 1 96 ? -1.574 -1.368 -10.367 1 98.81 96 VAL A C 1
ATOM 744 O O . VAL A 1 96 ? -2.232 -2.201 -9.742 1 98.81 96 VAL A O 1
ATOM 747 N N . ALA A 1 97 ? -1.918 -0.112 -10.477 1 98.69 97 ALA A N 1
ATOM 748 C CA . ALA A 1 97 ? -3.107 0.397 -9.805 1 98.69 97 ALA A CA 1
ATOM 749 C C . ALA A 1 97 ? -4.371 -0.27 -10.336 1 98.69 97 ALA A C 1
ATOM 751 O O . ALA A 1 97 ? -5.23 -0.699 -9.562 1 98.69 97 ALA A O 1
ATOM 752 N N . ALA A 1 98 ? -4.457 -0.357 -11.594 1 98.31 98 ALA A N 1
ATOM 753 C CA . ALA A 1 98 ? -5.633 -0.958 -12.211 1 98.31 98 ALA A CA 1
ATOM 754 C C . ALA A 1 98 ? -5.777 -2.424 -11.812 1 98.31 98 ALA A C 1
ATOM 756 O O . ALA A 1 98 ? -6.875 -2.879 -11.477 1 98.31 98 ALA A O 1
ATOM 757 N N . PHE A 1 99 ? -4.688 -3.141 -11.883 1 98.75 99 PHE A N 1
ATOM 758 C CA . PHE A 1 99 ? -4.707 -4.551 -11.516 1 98.75 99 PHE A CA 1
ATOM 759 C C . PHE A 1 99 ? -5.066 -4.723 -10.047 1 98.75 99 PHE A C 1
ATOM 761 O O . PHE A 1 99 ? -5.773 -5.668 -9.68 1 98.75 99 PHE A O 1
ATOM 768 N N . THR A 1 100 ? -4.547 -3.854 -9.203 1 98.75 100 THR A N 1
ATOM 769 C CA . THR A 1 100 ? -4.859 -3.916 -7.781 1 98.75 100 THR A CA 1
ATOM 770 C C . THR A 1 100 ? -6.355 -3.744 -7.547 1 98.75 100 THR A C 1
ATOM 772 O O . THR A 1 100 ? -6.969 -4.527 -6.816 1 98.75 100 THR A O 1
ATOM 775 N N . ARG A 1 101 ? -6.957 -2.791 -8.18 1 98.75 101 ARG A N 1
ATOM 776 C CA . ARG A 1 101 ? -8.391 -2.559 -8.055 1 98.75 101 ARG A CA 1
ATOM 777 C C . ARG A 1 101 ? -9.188 -3.744 -8.586 1 98.75 101 ARG A C 1
ATOM 779 O O . ARG A 1 101 ? -10.172 -4.16 -7.977 1 98.75 101 ARG A O 1
ATOM 786 N N . THR A 1 102 ? -8.742 -4.258 -9.688 1 98.81 102 THR A N 1
ATOM 787 C CA . THR A 1 102 ? -9.406 -5.43 -10.242 1 98.81 102 THR A CA 1
ATOM 788 C C . THR A 1 102 ? -9.297 -6.617 -9.297 1 98.81 102 THR A C 1
ATOM 790 O O . THR A 1 102 ? -10.273 -7.34 -9.078 1 98.81 102 THR A O 1
ATOM 793 N N . ALA A 1 103 ? -8.102 -6.828 -8.766 1 98.81 103 ALA A N 1
ATOM 794 C CA . ALA A 1 103 ? -7.902 -7.918 -7.809 1 98.81 103 ALA A CA 1
ATOM 795 C C . ALA A 1 103 ? -8.883 -7.812 -6.645 1 98.81 103 ALA A C 1
ATOM 797 O O . ALA A 1 103 ? -9.484 -8.805 -6.246 1 98.81 103 ALA A O 1
ATOM 798 N N . MET A 1 104 ? -9.031 -6.598 -6.125 1 98.69 104 MET A N 1
ATOM 799 C CA . MET A 1 104 ? -9.969 -6.391 -5.02 1 98.69 104 MET A CA 1
ATOM 800 C C . MET A 1 104 ? -11.383 -6.789 -5.422 1 98.69 104 MET A C 1
ATOM 802 O O . MET A 1 104 ? -12.062 -7.5 -4.68 1 98.69 104 MET A O 1
ATOM 806 N N . ARG A 1 105 ? -11.797 -6.352 -6.582 1 98.69 105 ARG A N 1
ATOM 807 C CA . ARG A 1 105 ? -13.141 -6.66 -7.055 1 98.69 105 ARG A CA 1
ATOM 808 C C . ARG A 1 105 ? -13.328 -8.164 -7.25 1 98.69 105 ARG A C 1
ATOM 810 O O . ARG A 1 105 ? -14.352 -8.727 -6.863 1 98.69 105 ARG A O 1
ATOM 817 N N . VAL A 1 106 ? -12.352 -8.805 -7.875 1 98.81 106 VAL A N 1
ATOM 818 C CA . VAL A 1 106 ? -12.414 -10.227 -8.18 1 98.81 106 VAL A CA 1
ATOM 819 C C . VAL A 1 106 ? -12.445 -11.031 -6.883 1 98.81 106 VAL A C 1
ATOM 821 O O . VAL A 1 106 ? -13.266 -11.938 -6.723 1 98.81 106 VAL A O 1
ATOM 824 N N . ILE A 1 107 ? -11.57 -10.711 -5.945 1 98.19 107 ILE A N 1
ATOM 825 C CA . ILE A 1 107 ? -11.516 -11.422 -4.676 1 98.19 107 ILE A CA 1
ATOM 826 C C . ILE A 1 107 ? -12.836 -11.242 -3.926 1 98.19 107 ILE A C 1
ATOM 828 O O . ILE A 1 107 ? -13.344 -12.188 -3.316 1 98.19 107 ILE A O 1
ATOM 832 N N . ARG A 1 108 ? -13.398 -10.023 -3.959 1 97.69 108 ARG A N 1
ATOM 833 C CA . ARG A 1 108 ? -14.695 -9.789 -3.336 1 97.69 108 ARG A CA 1
ATOM 834 C C . ARG A 1 108 ? -15.773 -10.672 -3.957 1 97.69 108 ARG A C 1
ATOM 836 O O . ARG A 1 108 ? -16.609 -11.242 -3.244 1 97.69 108 ARG A O 1
ATOM 843 N N . ALA A 1 109 ? -15.742 -10.789 -5.219 1 97.75 109 ALA A N 1
ATOM 844 C CA . ALA A 1 109 ? -16.75 -11.578 -5.922 1 97.75 109 ALA A CA 1
ATOM 845 C C . ALA A 1 109 ? -16.625 -13.055 -5.578 1 97.75 109 ALA A C 1
ATOM 847 O O . ALA A 1 109 ? -17.625 -13.766 -5.469 1 97.75 109 ALA A O 1
ATOM 848 N N . VAL A 1 110 ? -15.422 -13.516 -5.348 1 96.81 110 VAL A N 1
ATOM 849 C CA . VAL A 1 110 ? -15.141 -14.945 -5.23 1 96.81 110 VAL A CA 1
ATOM 850 C C . VAL A 1 110 ? -15.227 -15.367 -3.764 1 96.81 110 VAL A C 1
ATOM 852 O O . VAL A 1 110 ? -15.703 -16.469 -3.457 1 96.81 110 VAL A O 1
ATOM 855 N N . SER A 1 111 ? -14.789 -14.516 -2.812 1 95.25 111 SER A N 1
ATOM 856 C CA . SER A 1 111 ? -14.594 -15 -1.452 1 95.25 111 SER A CA 1
ATOM 857 C C . SER A 1 111 ? -15.219 -14.062 -0.429 1 95.25 111 SER A C 1
ATOM 859 O O . SER A 1 111 ? -15.188 -14.336 0.773 1 95.25 111 SER A O 1
ATOM 861 N N . ARG A 1 112 ? -15.719 -12.898 -0.796 1 95.56 112 ARG A N 1
ATOM 862 C CA . ARG A 1 112 ? -16.516 -11.953 -0.022 1 95.56 112 ARG A CA 1
ATOM 863 C C . ARG A 1 112 ? -15.789 -11.547 1.256 1 95.56 112 ARG A C 1
ATOM 865 O O . ARG A 1 112 ? -16.359 -11.609 2.348 1 95.56 112 ARG A O 1
ATOM 872 N N . PRO A 1 113 ? -14.57 -11.102 1.129 1 95.69 113 PRO A N 1
ATOM 873 C CA . PRO A 1 113 ? -13.922 -10.555 2.326 1 95.69 113 PRO A CA 1
ATOM 874 C C . PRO A 1 113 ? -14.594 -9.281 2.834 1 95.69 113 PRO A C 1
ATOM 876 O O . PRO A 1 113 ? -15.352 -8.648 2.102 1 95.69 113 PRO A O 1
ATOM 879 N N . HIS A 1 114 ? -14.266 -8.922 4.102 1 94.75 114 HIS A N 1
ATOM 880 C CA . HIS A 1 114 ? -14.844 -7.742 4.734 1 94.75 114 HIS A CA 1
ATOM 881 C C . HIS A 1 114 ? -13.938 -6.527 4.574 1 94.75 114 HIS A C 1
ATOM 883 O O . HIS A 1 114 ? -14.336 -5.402 4.871 1 94.75 114 HIS A O 1
ATOM 889 N N . GLY A 1 115 ? -12.711 -6.773 4.16 1 94.94 115 GLY A N 1
ATOM 890 C CA . GLY A 1 115 ? -11.727 -5.719 3.973 1 94.94 115 GLY A CA 1
ATOM 891 C C . GLY A 1 115 ? -10.461 -6.203 3.297 1 94.94 115 GLY A C 1
ATOM 892 O O . GLY A 1 115 ? -10.383 -7.348 2.844 1 94.94 115 GLY A O 1
ATOM 893 N N . PHE A 1 116 ? -9.547 -5.301 3.133 1 95 116 PHE A N 1
ATOM 894 C CA . PHE A 1 116 ? -8.266 -5.613 2.514 1 95 116 PHE A CA 1
ATOM 895 C C . PHE A 1 116 ? -7.141 -4.832 3.178 1 95 116 PHE A C 1
ATOM 897 O O . PHE A 1 116 ? -7.336 -3.693 3.607 1 95 116 PHE A O 1
ATOM 904 N N . ASN A 1 117 ? -5.984 -5.453 3.238 1 93.25 117 ASN A N 1
ATOM 905 C CA . ASN A 1 117 ? -4.73 -4.707 3.334 1 93.25 117 ASN A CA 1
ATOM 906 C C . ASN A 1 117 ? -3.994 -4.676 1.998 1 93.25 117 ASN A C 1
ATOM 908 O O . ASN A 1 117 ? -3.771 -5.719 1.381 1 93.25 117 ASN A O 1
ATOM 912 N N . LEU A 1 118 ? -3.689 -3.49 1.538 1 96.75 118 LEU A N 1
ATOM 913 C CA . LEU A 1 118 ? -2.857 -3.266 0.361 1 96.75 118 LEU A CA 1
ATOM 914 C C . LEU A 1 118 ? -1.5 -2.693 0.756 1 96.75 118 LEU A C 1
ATOM 916 O O . LEU A 1 118 ? -1.423 -1.791 1.594 1 96.75 118 LEU A O 1
ATOM 920 N N . GLY A 1 119 ? -0.404 -3.328 0.166 1 94.94 119 GLY A N 1
ATOM 921 C CA . GLY A 1 119 ? 0.84 -2.684 0.556 1 94.94 119 GLY A CA 1
ATOM 922 C C . GLY A 1 119 ? 2.043 -3.193 -0.216 1 94.94 119 GLY A C 1
ATOM 923 O O . GLY A 1 119 ? 1.953 -4.199 -0.922 1 94.94 119 GLY A O 1
ATOM 924 N N . MET A 1 120 ? 3.096 -2.471 -0.124 1 95.62 120 MET A N 1
ATOM 925 C CA . MET A 1 120 ? 4.418 -2.777 -0.665 1 95.62 120 MET A CA 1
ATOM 926 C C . MET A 1 120 ? 5.504 -2.518 0.373 1 95.62 120 MET A C 1
ATOM 928 O O . MET A 1 120 ? 5.461 -1.512 1.083 1 95.62 120 MET A O 1
ATOM 932 N N . ASN A 1 121 ? 6.383 -3.428 0.419 1 91.81 121 ASN A N 1
ATOM 933 C CA . ASN A 1 121 ? 7.609 -3.223 1.183 1 91.81 121 ASN A CA 1
ATOM 934 C C . ASN A 1 121 ? 8.773 -2.838 0.277 1 91.81 121 ASN A C 1
ATOM 936 O O . ASN A 1 121 ? 9.156 -3.602 -0.61 1 91.81 121 ASN A O 1
ATOM 940 N N . GLN A 1 122 ? 9.266 -1.662 0.509 1 94.69 122 GLN A N 1
ATOM 941 C CA . GLN A 1 122 ? 10.344 -1.136 -0.32 1 94.69 122 GLN A CA 1
ATOM 942 C C . GLN A 1 122 ? 11.68 -1.19 0.416 1 94.69 122 GLN A C 1
ATOM 944 O O . GLN A 1 122 ? 11.945 -0.362 1.288 1 94.69 122 GLN A O 1
ATOM 949 N N . GLY A 1 123 ? 12.531 -2.176 0.036 1 91.56 123 GLY A N 1
ATOM 950 C CA . GLY A 1 123 ? 13.797 -2.393 0.72 1 91.56 123 GLY A CA 1
ATOM 951 C C . GLY A 1 123 ? 13.727 -3.471 1.783 1 91.56 123 GLY A C 1
ATOM 952 O O . GLY A 1 123 ? 12.672 -3.682 2.389 1 91.56 123 GLY A O 1
ATOM 953 N N . SER A 1 124 ? 14.898 -4.078 2.068 1 86.75 124 SER A N 1
ATOM 954 C CA . SER A 1 124 ? 14.961 -5.152 3.055 1 86.75 124 SER A CA 1
ATOM 955 C C . SER A 1 124 ? 14.641 -4.637 4.453 1 86.75 124 SER A C 1
ATOM 957 O O . SER A 1 124 ? 13.992 -5.328 5.242 1 86.75 124 SER A O 1
ATOM 959 N N . VAL A 1 125 ? 15.023 -3.428 4.711 1 86.69 125 VAL A N 1
ATOM 960 C CA . VAL A 1 125 ? 14.82 -2.82 6.023 1 86.69 125 VAL A CA 1
ATOM 961 C C . VAL A 1 125 ? 13.32 -2.652 6.285 1 86.69 125 VAL A C 1
ATOM 963 O O . VAL A 1 125 ? 12.891 -2.6 7.441 1 86.69 125 VAL A O 1
ATOM 966 N N . ALA A 1 126 ? 12.578 -2.598 5.227 1 88.38 126 ALA A N 1
ATOM 967 C CA . ALA A 1 126 ? 11.133 -2.389 5.336 1 88.38 126 ALA A CA 1
ATOM 968 C C . ALA A 1 126 ? 10.383 -3.715 5.293 1 88.38 126 ALA A C 1
ATOM 970 O O . ALA A 1 126 ? 9.156 -3.738 5.184 1 88.38 126 ALA A O 1
ATOM 971 N N . GLY A 1 127 ? 11.133 -4.809 5.281 1 84.5 127 GLY A N 1
ATOM 972 C CA . GLY A 1 127 ? 10.492 -6.109 5.402 1 84.5 127 GLY A CA 1
ATOM 973 C C . GLY A 1 127 ? 10.289 -6.801 4.066 1 84.5 127 GLY A C 1
ATOM 974 O O . GLY A 1 127 ? 9.594 -7.82 3.988 1 84.5 127 GLY A O 1
ATOM 975 N N . ALA A 1 128 ? 10.898 -6.305 3.037 1 85.31 128 ALA A N 1
ATOM 976 C CA . ALA A 1 128 ? 10.75 -6.961 1.741 1 85.31 128 ALA A CA 1
ATOM 977 C C . ALA A 1 128 ? 11.5 -8.289 1.709 1 85.31 128 ALA A C 1
ATOM 979 O O . ALA A 1 128 ? 12.727 -8.312 1.836 1 85.31 128 ALA A O 1
ATOM 980 N N . GLY A 1 129 ? 10.766 -9.383 1.527 1 81.44 129 GLY A N 1
ATOM 981 C CA . GLY A 1 129 ? 11.414 -10.672 1.377 1 81.44 129 GLY A CA 1
ATOM 982 C C . GLY A 1 129 ? 12.211 -10.797 0.09 1 81.44 129 GLY A C 1
ATOM 983 O O . GLY A 1 129 ? 13.273 -11.422 0.068 1 81.44 129 GLY A O 1
ATOM 984 N N . ILE A 1 130 ? 11.695 -10.312 -0.927 1 88.5 130 ILE A N 1
ATOM 985 C CA . ILE A 1 130 ? 12.359 -10.164 -2.219 1 88.5 130 ILE A CA 1
ATOM 986 C C . ILE A 1 130 ? 12.438 -8.68 -2.59 1 88.5 130 ILE A C 1
ATOM 988 O O . ILE A 1 130 ? 11.586 -8.172 -3.324 1 88.5 130 ILE A O 1
ATOM 992 N N . ALA A 1 131 ? 13.445 -8.102 -2.172 1 90.62 131 ALA A N 1
ATOM 993 C CA . ALA A 1 131 ? 13.562 -6.648 -2.238 1 90.62 131 ALA A CA 1
ATOM 994 C C . ALA A 1 131 ? 13.852 -6.188 -3.662 1 90.62 131 ALA A C 1
ATOM 996 O O . ALA A 1 131 ? 13.547 -5.051 -4.027 1 90.62 131 ALA A O 1
ATOM 997 N N . ALA A 1 132 ? 14.375 -7.043 -4.484 1 95.31 132 ALA A N 1
ATOM 998 C CA . ALA A 1 132 ? 14.883 -6.633 -5.789 1 95.31 132 ALA A CA 1
ATOM 999 C C . ALA A 1 132 ? 13.766 -6.629 -6.832 1 95.31 132 ALA A C 1
ATOM 1001 O O . ALA A 1 132 ? 13.977 -6.188 -7.965 1 95.31 132 ALA A O 1
ATOM 1002 N N . HIS A 1 133 ? 12.609 -7.102 -6.492 1 96.75 133 HIS A N 1
ATOM 1003 C CA . HIS A 1 133 ? 11.484 -7.109 -7.414 1 96.75 133 HIS A CA 1
ATOM 1004 C C . HIS A 1 133 ? 10.203 -6.645 -6.723 1 96.75 133 HIS A C 1
ATOM 1006 O O . HIS A 1 133 ? 9.641 -7.371 -5.902 1 96.75 133 HIS A O 1
ATOM 1012 N N . LEU A 1 134 ? 9.742 -5.535 -7.188 1 96.88 134 LEU A N 1
ATOM 1013 C CA . LEU A 1 134 ? 8.578 -4.879 -6.613 1 96.88 134 LEU A CA 1
ATOM 1014 C C . LEU A 1 134 ? 7.344 -5.773 -6.715 1 96.88 134 LEU A C 1
ATOM 1016 O O . LEU A 1 134 ? 7.105 -6.391 -7.758 1 96.88 134 LEU A O 1
ATOM 1020 N N . HIS A 1 135 ? 6.637 -5.875 -5.641 1 97.06 135 HIS A N 1
ATOM 1021 C CA . HIS A 1 135 ? 5.352 -6.559 -5.684 1 97.06 135 HIS A CA 1
ATOM 1022 C C . HIS A 1 135 ? 4.355 -5.918 -4.723 1 97.06 135 HIS A C 1
ATOM 1024 O O . HIS A 1 135 ? 4.68 -5.664 -3.561 1 97.06 135 HIS A O 1
ATOM 1030 N N . GLN A 1 136 ? 3.168 -5.613 -5.219 1 98 136 GLN A N 1
ATOM 1031 C CA . GLN A 1 136 ? 2.039 -5.062 -4.477 1 98 136 GLN A CA 1
ATOM 1032 C C . GLN A 1 136 ? 1.172 -6.172 -3.889 1 98 136 GLN A C 1
ATOM 1034 O O . GLN A 1 136 ? 0.542 -6.93 -4.629 1 98 136 GLN A O 1
ATOM 1039 N N . HIS A 1 137 ? 1.101 -6.176 -2.559 1 95.94 137 HIS A N 1
ATOM 1040 C CA . HIS A 1 137 ? 0.284 -7.172 -1.874 1 95.94 137 HIS A CA 1
ATOM 1041 C C . HIS A 1 137 ? -1.182 -6.754 -1.839 1 95.94 137 HIS A C 1
ATOM 1043 O O . HIS A 1 137 ? -1.492 -5.586 -1.601 1 95.94 137 HIS A O 1
ATOM 1049 N N . VAL A 1 138 ? -2.029 -7.656 -2.076 1 97.31 138 VAL A N 1
ATOM 1050 C CA . VAL A 1 138 ? -3.469 -7.559 -1.856 1 97.31 138 VAL A CA 1
ATOM 1051 C C . VAL A 1 138 ? -3.928 -8.672 -0.92 1 97.31 138 VAL A C 1
ATOM 1053 O O . VAL A 1 138 ? -4.02 -9.836 -1.327 1 97.31 138 VAL A O 1
ATOM 1056 N N . VAL A 1 139 ? -4.242 -8.312 0.345 1 93.69 139 VAL A N 1
ATOM 1057 C CA . VAL A 1 139 ? -4.539 -9.312 1.364 1 93.69 139 VAL A CA 1
ATOM 1058 C C . VAL A 1 139 ? -5.98 -9.148 1.846 1 93.69 139 VAL A C 1
ATOM 1060 O O . VAL A 1 139 ? -6.293 -8.195 2.566 1 93.69 139 VAL A O 1
ATOM 1063 N N . PRO A 1 140 ? -6.848 -10.07 1.519 1 95.25 140 PRO A N 1
ATOM 1064 C CA . PRO A 1 140 ? -8.211 -10.008 2.051 1 95.25 140 PRO A CA 1
ATOM 1065 C C . PRO A 1 140 ? -8.273 -10.242 3.559 1 95.25 140 PRO A C 1
ATOM 1067 O O . PRO A 1 140 ? -7.438 -10.969 4.105 1 95.25 140 PRO A O 1
ATOM 1070 N N . ARG A 1 141 ? -9.219 -9.586 4.141 1 91.75 141 ARG A N 1
ATOM 1071 C CA . ARG A 1 141 ? -9.414 -9.695 5.586 1 91.75 141 ARG A CA 1
ATOM 1072 C C . ARG A 1 141 ? -10.859 -10.023 5.922 1 91.75 141 ARG A C 1
ATOM 1074 O O . ARG A 1 141 ? -11.781 -9.523 5.273 1 91.75 141 ARG A O 1
ATOM 1081 N N . TRP A 1 142 ? -10.969 -10.836 6.957 1 89.06 142 TRP A N 1
ATOM 1082 C CA . TRP A 1 142 ? -12.281 -11.156 7.504 1 89.06 142 TRP A CA 1
ATOM 1083 C C . TRP A 1 142 ? -12.328 -10.867 9 1 89.06 142 TRP A C 1
ATOM 1085 O O . TRP A 1 142 ? -11.32 -10.992 9.695 1 89.06 142 TRP A O 1
ATOM 1095 N N . GLY A 1 143 ? -13.508 -10.43 9.508 1 78.62 143 GLY A N 1
ATOM 1096 C CA . GLY A 1 143 ? -13.703 -10.281 10.945 1 78.62 143 GLY A CA 1
ATOM 1097 C C . GLY A 1 143 ? -13.797 -11.602 11.672 1 78.62 143 GLY A C 1
ATOM 1098 O O . GLY A 1 143 ? -13.867 -12.664 11.047 1 78.62 143 GLY A O 1
ATOM 1099 N N . GLY A 1 144 ? -13.5 -11.688 13.102 1 65.31 144 GLY A N 1
ATOM 1100 C CA . GLY A 1 144 ? -13.492 -12.82 14.008 1 65.31 144 GLY A CA 1
ATOM 1101 C C . GLY A 1 144 ? -14.453 -13.922 13.602 1 65.31 144 GLY A C 1
ATOM 1102 O O . GLY A 1 144 ? -14.141 -15.102 13.727 1 65.31 144 GLY A O 1
ATOM 1103 N N . ASP A 1 145 ? -15.664 -13.578 13.367 1 51.31 145 ASP A N 1
ATOM 1104 C CA . ASP A 1 145 ? -16.609 -14.68 13.227 1 51.31 145 ASP A CA 1
ATOM 1105 C C . ASP A 1 145 ? -16.453 -15.359 11.875 1 51.31 145 ASP A C 1
ATOM 1107 O O . ASP A 1 145 ? -17.234 -16.266 11.539 1 51.31 145 ASP A O 1
ATOM 1111 N N . ALA A 1 146 ? -15.602 -14.82 11.156 1 51.44 146 ALA A N 1
ATOM 1112 C CA . ALA A 1 146 ? -15.594 -15.469 9.852 1 51.44 146 ALA A CA 1
ATOM 1113 C C . ALA A 1 146 ? -14.859 -16.812 9.906 1 51.44 146 ALA A C 1
ATOM 1115 O O . ALA A 1 146 ? -13.93 -16.984 10.695 1 51.44 146 ALA A O 1
ATOM 1116 N N . ASN A 1 147 ? -15.523 -17.891 9.695 1 42.62 147 ASN A N 1
ATOM 1117 C CA . ASN A 1 147 ? -15.094 -19.281 9.57 1 42.62 147 ASN A CA 1
ATOM 1118 C C . ASN A 1 147 ? -13.805 -19.391 8.75 1 42.62 147 ASN A C 1
ATOM 1120 O O . ASN A 1 147 ? -13.539 -20.438 8.148 1 42.62 147 ASN A O 1
ATOM 1124 N N . PHE A 1 148 ? -13.492 -18.266 8.414 1 44.28 148 PHE A N 1
ATOM 1125 C CA . PHE A 1 148 ? -12.289 -18.453 7.605 1 44.28 148 PHE A CA 1
ATOM 1126 C C . PHE A 1 148 ? -11.109 -18.844 8.477 1 44.28 148 PHE A C 1
ATOM 1128 O O . PHE A 1 148 ? -10.852 -18.234 9.508 1 44.28 148 PHE A O 1
ATOM 1135 N N . MET A 1 149 ? -10.797 -20.078 8.438 1 39.56 149 MET A N 1
ATOM 1136 C CA . MET A 1 149 ? -9.586 -20.562 9.094 1 39.56 149 MET A CA 1
ATOM 1137 C C . MET A 1 149 ? -8.383 -19.703 8.727 1 39.56 149 MET A C 1
ATOM 1139 O O . MET A 1 149 ? -7.949 -19.703 7.574 1 39.56 149 MET A O 1
ATOM 1143 N N . PRO A 1 150 ? -8.359 -18.609 9.461 1 41.31 150 PRO A N 1
ATOM 1144 C CA . PRO A 1 150 ? -7.148 -17.859 9.117 1 41.31 150 PRO A CA 1
ATOM 1145 C C . PRO A 1 150 ? -5.949 -18.766 8.844 1 41.31 150 PRO A C 1
ATOM 1147 O O . PRO A 1 150 ? -5.719 -19.734 9.578 1 41.31 150 PRO A O 1
ATOM 1150 N N . VAL A 1 151 ? -5.797 -19.266 7.59 1 41.44 151 VAL A N 1
ATOM 1151 C CA . VAL A 1 151 ? -4.473 -19.859 7.441 1 41.44 151 VAL A CA 1
ATOM 1152 C C . VAL A 1 151 ? -3.453 -19.047 8.242 1 41.44 151 VAL A C 1
ATOM 1154 O O . VAL A 1 151 ? -3.291 -17.844 8.023 1 41.44 151 VAL A O 1
ATOM 1157 N N . ILE A 1 152 ? -3.756 -19.219 9.523 1 42.94 152 ILE A N 1
ATOM 1158 C CA . ILE A 1 152 ? -2.83 -18.484 10.375 1 42.94 152 ILE A CA 1
ATOM 1159 C C . ILE A 1 152 ? -1.557 -18.156 9.602 1 42.94 152 ILE A C 1
ATOM 1161 O O . ILE A 1 152 ? -1.342 -18.672 8.5 1 42.94 152 ILE A O 1
ATOM 1165 N N . GLY A 1 153 ? -0.395 -18.219 10.242 1 46.5 153 GLY A N 1
ATOM 1166 C CA . GLY A 1 153 ? 1.013 -17.953 10 1 46.5 153 GLY A CA 1
ATOM 1167 C C . GLY A 1 153 ? 1.547 -18.625 8.75 1 46.5 153 GLY A C 1
ATOM 1168 O O . GLY A 1 153 ? 1.221 -19.781 8.477 1 46.5 153 GLY A O 1
ATOM 1169 N N . ARG A 1 154 ? 2.287 -17.844 7.891 1 52.25 154 ARG A N 1
ATOM 1170 C CA . ARG A 1 154 ? 3.291 -17.984 6.84 1 52.25 154 ARG A CA 1
ATOM 1171 C C . ARG A 1 154 ? 3.592 -19.453 6.559 1 52.25 154 ARG A C 1
ATOM 1173 O O . ARG A 1 154 ? 4.742 -19.891 6.664 1 52.25 154 ARG A O 1
ATOM 1180 N N . THR A 1 155 ? 2.463 -20.281 6.777 1 55.72 155 THR A N 1
ATOM 1181 C CA . THR A 1 155 ? 2.732 -21.656 6.383 1 55.72 155 THR A CA 1
ATOM 1182 C C . THR A 1 155 ? 2.312 -21.891 4.938 1 55.72 155 THR A C 1
ATOM 1184 O O . THR A 1 155 ? 1.352 -21.297 4.457 1 55.72 155 THR A O 1
ATOM 1187 N N . LYS A 1 156 ? 3.129 -22.578 4.285 1 62.78 156 LYS A N 1
ATOM 1188 C CA . LYS A 1 156 ? 2.838 -22.984 2.914 1 62.78 156 LYS A CA 1
ATOM 1189 C C . LYS A 1 156 ? 1.493 -23.703 2.828 1 62.78 156 LYS A C 1
ATOM 1191 O O . LYS A 1 156 ? 1.216 -24.609 3.615 1 62.78 156 LYS A O 1
ATOM 1196 N N . VAL A 1 157 ? 0.587 -23.188 2.066 1 67.38 157 VAL A N 1
ATOM 1197 C CA . VAL A 1 157 ? -0.722 -23.766 1.81 1 67.38 157 VAL A CA 1
ATOM 1198 C C . VAL A 1 157 ? -0.57 -24.984 0.897 1 67.38 157 VAL A C 1
ATOM 1200 O O . VAL A 1 157 ? 0.33 -25.031 0.055 1 67.38 157 VAL A O 1
ATOM 1203 N N . LEU A 1 158 ? -1.46 -25.938 1.096 1 73.62 158 LEU A N 1
ATOM 1204 C CA . LEU A 1 158 ? -1.459 -27.109 0.221 1 73.62 158 LEU A CA 1
ATOM 1205 C C . LEU A 1 158 ? -1.592 -26.688 -1.24 1 73.62 158 LEU A C 1
ATOM 1207 O O . LEU A 1 158 ? -2.422 -25.844 -1.576 1 73.62 158 LEU A O 1
ATOM 1211 N N . PRO A 1 159 ? -0.692 -27.234 -2.014 1 76.12 159 PRO A N 1
ATOM 1212 C CA . PRO A 1 159 ? -0.688 -26.859 -3.428 1 76.12 159 PRO A CA 1
ATOM 1213 C C . PRO A 1 159 ? -2.062 -27 -4.078 1 76.12 159 PRO A C 1
ATOM 1215 O O . PRO A 1 159 ? -2.453 -26.141 -4.891 1 76.12 159 PRO A O 1
ATOM 1218 N N . GLN A 1 160 ? -2.719 -28.031 -3.703 1 77 160 GLN A N 1
ATOM 1219 C CA . GLN A 1 160 ? -4.043 -28.25 -4.281 1 77 160 GLN A CA 1
ATOM 1220 C C . GLN A 1 160 ? -4.977 -27.094 -3.963 1 77 160 GLN A C 1
ATOM 1222 O O . GLN A 1 160 ? -5.711 -26.625 -4.836 1 77 160 GLN A O 1
ATOM 1227 N N . LEU A 1 161 ? -4.91 -26.656 -2.799 1 84.94 161 LEU A N 1
ATOM 1228 C CA . LEU A 1 161 ? -5.777 -25.547 -2.381 1 84.94 161 LEU A CA 1
ATOM 1229 C C . LEU A 1 161 ? -5.391 -24.266 -3.09 1 84.94 161 LEU A C 1
ATOM 1231 O O . LEU A 1 161 ? -6.262 -23.5 -3.514 1 84.94 161 LEU A O 1
ATOM 1235 N N . LEU A 1 162 ? -4.105 -24.109 -3.301 1 90.31 162 LEU A N 1
ATOM 1236 C CA . LEU A 1 162 ? -3.645 -22.938 -4.02 1 90.31 162 LEU A CA 1
ATOM 1237 C C . LEU A 1 162 ? -4.086 -22.969 -5.477 1 90.31 162 LEU A C 1
ATOM 1239 O O . LEU A 1 162 ? -4.504 -21.953 -6.035 1 90.31 162 LEU A O 1
ATOM 1243 N N . GLY A 1 163 ? -3.965 -24.156 -6.031 1 92.56 163 GLY A N 1
ATOM 1244 C CA . GLY A 1 163 ? -4.402 -24.312 -7.41 1 92.56 163 GLY A CA 1
ATOM 1245 C C . GLY A 1 163 ? -5.875 -24.016 -7.609 1 92.56 163 GLY A C 1
ATOM 1246 O O . GLY A 1 163 ? -6.254 -23.359 -8.578 1 92.56 163 GLY A O 1
ATOM 1247 N N . ASP A 1 164 ? -6.699 -24.5 -6.691 1 93.75 164 ASP A N 1
ATOM 1248 C CA . ASP A 1 164 ? -8.133 -24.25 -6.766 1 93.75 164 ASP A CA 1
ATOM 1249 C C . ASP A 1 164 ? -8.438 -22.75 -6.645 1 93.75 164 ASP A C 1
ATOM 1251 O O . ASP A 1 164 ? -9.25 -22.219 -7.398 1 93.75 164 ASP A O 1
ATOM 1255 N N . THR A 1 165 ? -7.816 -22.109 -5.684 1 95.06 165 THR A N 1
ATOM 1256 C CA . THR A 1 165 ? -8 -20.672 -5.5 1 95.06 165 THR A CA 1
ATOM 1257 C C . THR A 1 165 ? -7.59 -19.906 -6.754 1 95.06 165 THR A C 1
ATOM 1259 O O . THR A 1 165 ? -8.305 -19.016 -7.207 1 95.06 165 THR A O 1
ATOM 1262 N N . ARG A 1 166 ? -6.422 -20.328 -7.266 1 96.5 166 ARG A N 1
ATOM 1263 C CA . ARG A 1 166 ? -5.941 -19.688 -8.484 1 96.5 166 ARG A CA 1
ATOM 1264 C C . ARG A 1 166 ? -6.965 -19.812 -9.609 1 96.5 166 ARG A C 1
ATOM 1266 O O . ARG A 1 166 ? -7.258 -18.844 -10.305 1 96.5 166 ARG A O 1
ATOM 1273 N N . ALA A 1 167 ? -7.465 -20.969 -9.773 1 96.62 167 ALA A N 1
ATOM 1274 C CA . ALA A 1 167 ? -8.43 -21.219 -10.844 1 96.62 167 ALA A CA 1
ATOM 1275 C C . ALA A 1 167 ? -9.688 -20.375 -10.664 1 96.62 167 ALA A C 1
ATOM 1277 O O . ALA A 1 167 ? -10.211 -19.828 -11.625 1 96.62 167 ALA A O 1
ATOM 1278 N N . MET A 1 168 ? -10.188 -20.281 -9.469 1 97.44 168 MET A N 1
ATOM 1279 C CA . MET A 1 168 ? -11.383 -19.5 -9.18 1 97.44 168 MET A CA 1
ATOM 1280 C C . MET A 1 168 ? -11.156 -18.016 -9.5 1 97.44 168 MET A C 1
ATOM 1282 O O . MET A 1 168 ? -11.992 -17.375 -10.133 1 97.44 168 MET A O 1
ATOM 1286 N N . LEU A 1 169 ? -10.031 -17.5 -9.086 1 98.12 169 LEU A N 1
ATOM 1287 C CA . LEU A 1 169 ? -9.727 -16.094 -9.32 1 98.12 169 LEU A CA 1
ATOM 1288 C C . LEU A 1 169 ? -9.516 -15.82 -10.805 1 98.12 169 LEU A C 1
ATOM 1290 O O . LEU A 1 169 ? -9.984 -14.812 -11.328 1 98.12 169 LEU A O 1
ATOM 1294 N N . ALA A 1 170 ? -8.82 -16.719 -11.453 1 97.88 170 ALA A N 1
ATOM 1295 C CA . ALA A 1 170 ? -8.562 -16.562 -12.883 1 97.88 170 ALA A CA 1
ATOM 1296 C C . ALA A 1 170 ? -9.867 -16.562 -13.672 1 97.88 170 ALA A C 1
ATOM 1298 O O . ALA A 1 170 ? -10.039 -15.766 -14.602 1 97.88 170 ALA A O 1
ATOM 1299 N N . LYS A 1 171 ? -10.742 -17.406 -13.305 1 97.56 171 LYS A N 1
ATOM 1300 C CA . LYS A 1 171 ? -12.031 -17.516 -13.984 1 97.56 171 LYS A CA 1
ATOM 1301 C C . LYS A 1 171 ? -12.844 -16.234 -13.812 1 97.56 171 LYS A C 1
ATOM 1303 O O . LYS A 1 171 ? -13.562 -15.812 -14.719 1 97.56 171 LYS A O 1
ATOM 1308 N N . ALA A 1 172 ? -12.703 -15.594 -12.688 1 98.31 172 ALA A N 1
ATOM 1309 C CA . ALA A 1 172 ? -13.5 -14.414 -12.359 1 98.31 172 ALA A CA 1
ATOM 1310 C C . ALA A 1 172 ? -12.828 -13.141 -12.875 1 98.31 172 ALA A C 1
ATOM 1312 O O . ALA A 1 172 ? -13.43 -12.07 -12.852 1 98.31 172 ALA A O 1
ATOM 1313 N N . TRP A 1 173 ? -11.539 -13.227 -13.32 1 98.5 173 TRP A N 1
ATOM 1314 C CA . TRP A 1 173 ? -10.82 -12.047 -13.789 1 98.5 173 TRP A CA 1
ATOM 1315 C C . TRP A 1 173 ? -11.383 -11.555 -15.117 1 98.5 173 TRP A C 1
ATOM 1317 O O . TRP A 1 173 ? -11.562 -12.336 -16.047 1 98.5 173 TRP A O 1
ATOM 1327 N N . PRO A 1 174 ? -11.711 -10.273 -15.156 1 96.56 174 PRO A N 1
ATOM 1328 C CA . PRO A 1 174 ? -12.297 -9.781 -16.406 1 96.56 174 PRO A CA 1
ATOM 1329 C C . PRO A 1 174 ? -11.367 -9.953 -17.609 1 96.56 174 PRO A C 1
ATOM 1331 O O . PRO A 1 174 ? -10.148 -9.82 -17.469 1 96.56 174 PRO A O 1
ATOM 1334 N N . SER A 1 175 ? -11.906 -10.359 -18.609 1 84.12 175 SER A N 1
ATOM 1335 C CA . SER A 1 175 ? -11.156 -10.492 -19.859 1 84.12 175 SER A CA 1
ATOM 1336 C C . SER A 1 175 ? -10.727 -9.125 -20.391 1 84.12 175 SER A C 1
ATOM 1338 O O . SER A 1 175 ? -11.461 -8.141 -20.25 1 84.12 175 SER A O 1
ATOM 1340 N N . ALA A 1 176 ? -9.438 -9.094 -20.781 1 63.19 176 ALA A N 1
ATOM 1341 C CA . ALA A 1 176 ? -8.984 -7.859 -21.406 1 63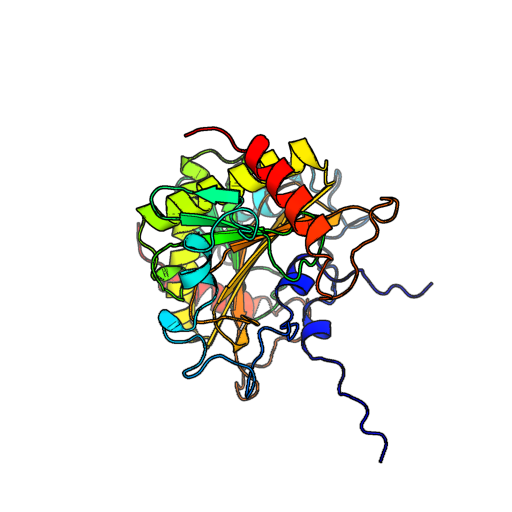.19 176 ALA A CA 1
ATOM 1342 C C . ALA A 1 176 ? -9.898 -7.449 -22.562 1 63.19 176 ALA A C 1
ATOM 1344 O O . ALA A 1 176 ? -10.484 -8.305 -23.234 1 63.19 176 ALA A O 1
ATOM 1345 N N . MET B 1 1 ? 20.938 -21.922 28.891 1 20.27 1 MET B N 1
ATOM 1346 C CA . MET B 1 1 ? 21.172 -20.641 28.234 1 20.27 1 MET B CA 1
ATOM 1347 C C . MET B 1 1 ? 19.969 -20.203 27.422 1 20.27 1 MET B C 1
ATOM 1349 O O . MET B 1 1 ? 19.531 -20.922 26.516 1 20.27 1 MET B O 1
ATOM 1353 N N . ASP B 1 2 ? 18.859 -19.547 28 1 20.94 2 ASP B N 1
ATOM 1354 C CA . ASP B 1 2 ? 17.422 -19.328 27.781 1 20.94 2 ASP B CA 1
ATOM 1355 C C . ASP B 1 2 ? 17.188 -18.312 26.672 1 20.94 2 ASP B C 1
ATOM 1357 O O . ASP B 1 2 ? 17.469 -17.125 26.828 1 20.94 2 ASP B O 1
ATOM 1361 N N . ALA B 1 3 ? 17.797 -18.641 25.5 1 23.89 3 ALA B N 1
ATOM 1362 C CA . ALA B 1 3 ? 17.844 -17.781 24.328 1 23.89 3 ALA B CA 1
ATOM 1363 C C . ALA B 1 3 ? 16.453 -17.219 24 1 23.89 3 ALA B C 1
ATOM 1365 O O . ALA B 1 3 ? 15.625 -17.906 23.391 1 23.89 3 ALA B O 1
ATOM 1366 N N . THR B 1 4 ? 15.922 -16.469 24.906 1 26.23 4 THR B N 1
ATOM 1367 C CA . THR B 1 4 ? 14.648 -15.758 24.844 1 26.23 4 THR B CA 1
ATOM 1368 C C . THR B 1 4 ? 14.523 -14.977 23.547 1 26.23 4 THR B C 1
ATOM 1370 O O . THR B 1 4 ? 15.383 -14.156 23.219 1 26.23 4 THR B O 1
ATOM 1373 N N . GLY B 1 5 ? 14.227 -15.602 22.547 1 27.75 5 GLY B N 1
ATOM 1374 C CA . GLY B 1 5 ? 14.078 -15.047 21.203 1 27.75 5 GLY B CA 1
ATOM 1375 C C . GLY B 1 5 ? 13.438 -13.672 21.203 1 27.75 5 GLY B C 1
ATOM 1376 O O . GLY B 1 5 ? 12.453 -13.438 21.906 1 27.75 5 GLY B O 1
ATOM 1377 N N . GLU B 1 6 ? 14.328 -12.656 21.297 1 28.83 6 GLU B N 1
ATOM 1378 C CA . GLU B 1 6 ? 13.906 -11.258 21.312 1 28.83 6 GLU B CA 1
ATOM 1379 C C . GLU B 1 6 ? 12.617 -11.062 20.516 1 28.83 6 GLU B C 1
ATOM 1381 O O . GLU B 1 6 ? 12.453 -11.641 19.438 1 28.83 6 GLU B O 1
ATOM 1386 N N . PRO B 1 7 ? 11.609 -10.656 21.234 1 31.78 7 PRO B N 1
ATOM 1387 C CA . PRO B 1 7 ? 10.336 -10.383 20.578 1 31.78 7 PRO B CA 1
ATOM 1388 C C . PRO B 1 7 ? 10.508 -9.68 19.234 1 31.78 7 PRO B C 1
ATOM 1390 O O . PRO B 1 7 ? 11.383 -8.812 19.094 1 31.78 7 PRO B O 1
ATOM 1393 N N . ASP B 1 8 ? 10.297 -10.398 18.219 1 30.7 8 ASP B N 1
ATOM 1394 C CA . ASP B 1 8 ? 10.562 -10.023 16.828 1 30.7 8 ASP B CA 1
ATOM 1395 C C . ASP B 1 8 ? 10.062 -8.609 16.531 1 30.7 8 ASP B C 1
ATOM 1397 O O . ASP B 1 8 ? 8.992 -8.219 16.984 1 30.7 8 ASP B O 1
ATOM 1401 N N . GLY B 1 9 ? 10.891 -7.672 16.516 1 29.33 9 GLY B N 1
ATOM 1402 C CA . GLY B 1 9 ? 10.766 -6.242 16.297 1 29.33 9 GLY B CA 1
ATOM 1403 C C . GLY B 1 9 ? 9.57 -5.867 15.453 1 29.33 9 GLY B C 1
ATOM 1404 O O . GLY B 1 9 ? 9.102 -4.727 15.484 1 29.33 9 GLY B O 1
ATOM 1405 N N . LEU B 1 10 ? 9.211 -6.688 14.508 1 30.59 10 LEU B N 1
ATOM 1406 C CA . LEU B 1 10 ? 8.094 -6.352 13.633 1 30.59 10 LEU B CA 1
ATOM 1407 C C . LEU B 1 10 ? 6.777 -6.352 14.406 1 30.59 10 LEU B C 1
ATOM 1409 O O . LEU B 1 10 ? 5.797 -5.742 13.977 1 30.59 10 LEU B O 1
ATOM 1413 N N . GLU B 1 11 ? 6.734 -7.066 15.484 1 32.91 11 GLU B N 1
ATOM 1414 C CA . GLU B 1 11 ? 5.547 -7.047 16.344 1 32.91 11 GLU B CA 1
ATOM 1415 C C . GLU B 1 11 ? 5.262 -5.645 16.859 1 32.91 11 GLU B C 1
ATOM 1417 O O . GLU B 1 11 ? 4.102 -5.27 17.047 1 32.91 11 GLU B O 1
ATOM 1422 N N . ARG B 1 12 ? 6.27 -5.031 17.125 1 32.91 12 ARG B N 1
ATOM 1423 C CA . ARG B 1 12 ? 6.094 -3.768 17.828 1 32.91 12 ARG B CA 1
ATOM 1424 C C . ARG B 1 12 ? 5.426 -2.729 16.938 1 32.91 12 ARG B C 1
ATOM 1426 O O . ARG B 1 12 ? 4.734 -1.834 17.422 1 32.91 12 ARG B O 1
ATOM 1433 N N . LEU B 1 13 ? 5.914 -2.809 15.703 1 31.78 13 LEU B N 1
ATOM 1434 C CA . LEU B 1 13 ? 5.449 -1.682 14.906 1 31.78 13 LEU B CA 1
ATOM 1435 C C . LEU B 1 13 ? 3.945 -1.758 14.672 1 31.78 13 LEU B C 1
ATOM 1437 O O . LEU B 1 13 ? 3.281 -0.729 14.531 1 31.78 13 LEU B O 1
ATOM 1441 N N . TRP B 1 14 ? 3.541 -3.023 14.555 1 30.81 14 TRP B N 1
ATOM 1442 C CA . TRP B 1 14 ? 2.133 -3.146 14.188 1 30.81 14 TRP B CA 1
ATOM 1443 C C . TRP B 1 14 ? 1.239 -2.994 15.414 1 30.81 14 TRP B C 1
ATOM 1445 O O . TRP B 1 14 ? 0.104 -3.475 15.43 1 30.81 14 TRP B O 1
ATOM 1455 N N . THR B 1 15 ? 1.865 -2.754 16.453 1 30.55 15 THR B N 1
ATOM 1456 C CA . THR B 1 15 ? 0.929 -2.625 17.562 1 30.55 15 THR B CA 1
ATOM 1457 C C . THR B 1 15 ? -0.137 -1.577 17.25 1 30.55 15 THR B C 1
ATOM 1459 O O . THR B 1 15 ? 0.186 -0.442 16.906 1 30.55 15 THR B O 1
ATOM 1462 N N . PRO B 1 16 ? -1.382 -2.084 16.922 1 32.16 16 PRO B N 1
ATOM 1463 C CA . PRO B 1 16 ? -2.453 -1.087 16.859 1 32.16 16 PRO B CA 1
ATOM 1464 C C . PRO B 1 16 ? -2.285 0.021 17.891 1 32.16 16 PRO B C 1
ATOM 1466 O O . PRO B 1 16 ? -2.348 -0.241 19.094 1 32.16 16 PRO B O 1
ATOM 1469 N N . HIS B 1 17 ? -1.271 0.518 18.094 1 34.31 17 HIS B N 1
ATOM 1470 C CA . HIS B 1 17 ? -1.636 1.661 18.922 1 34.31 17 HIS B CA 1
ATOM 1471 C C . HIS B 1 17 ? -2.74 2.486 18.266 1 34.31 17 HIS B C 1
ATOM 1473 O O . HIS B 1 17 ? -2.664 2.799 17.078 1 34.31 17 HIS B O 1
ATOM 1479 N N . ARG B 1 18 ? -4.09 2.23 18.484 1 34.62 18 ARG B N 1
ATOM 1480 C CA . ARG B 1 18 ? -5.211 3.129 18.234 1 34.62 18 ARG B CA 1
ATOM 1481 C C . ARG B 1 18 ? -4.746 4.578 18.141 1 34.62 18 ARG B C 1
ATOM 1483 O O . ARG B 1 18 ? -4.266 5.145 19.141 1 34.62 18 ARG B O 1
ATOM 1490 N N . MET B 1 19 ? -3.879 4.867 17.375 1 38.03 19 MET B N 1
ATOM 1491 C CA . MET B 1 19 ? -4.027 6.312 17.219 1 38.03 19 MET B CA 1
ATOM 1492 C C . MET B 1 19 ? -5.469 6.742 17.484 1 38.03 19 MET B C 1
ATOM 1494 O O . MET B 1 19 ? -6.395 6.215 16.859 1 38.03 19 MET B O 1
ATOM 1498 N N . THR B 1 20 ? -5.672 6.949 18.594 1 39.69 20 THR B N 1
ATOM 1499 C CA . THR B 1 20 ? -6.988 7.355 19.078 1 39.69 20 THR B CA 1
ATOM 1500 C C . THR B 1 20 ? -7.684 8.25 18.047 1 39.69 20 THR B C 1
ATOM 1502 O O . THR B 1 20 ? -7.371 9.438 17.938 1 39.69 20 THR B O 1
ATOM 1505 N N . TYR B 1 21 ? -7.395 8.297 16.641 1 41.16 21 TYR B N 1
ATOM 1506 C CA . TYR B 1 21 ? -8.633 8.953 16.234 1 41.16 21 TYR B CA 1
ATOM 1507 C C . TYR B 1 21 ? -9.797 8.5 17.094 1 41.16 21 TYR B C 1
ATOM 1509 O O . TYR B 1 21 ? -9.883 7.332 17.484 1 41.16 21 TYR B O 1
ATOM 1517 N N . ILE B 1 22 ? -9.992 9.266 18.109 1 43.41 22 ILE B N 1
ATOM 1518 C CA . ILE B 1 22 ? -10.984 9.039 19.156 1 43.41 22 ILE B CA 1
ATOM 1519 C C . ILE B 1 22 ? -12.125 8.18 18.609 1 43.41 22 ILE B C 1
ATOM 1521 O O . ILE B 1 22 ? -12.766 8.547 17.625 1 43.41 22 ILE B 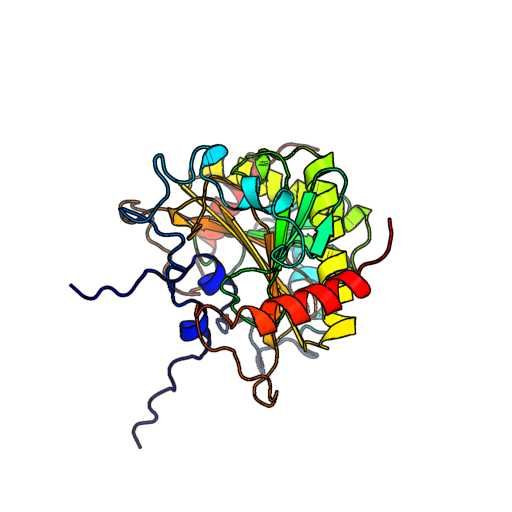O 1
ATOM 1525 N N . THR B 1 23 ? -11.789 6.879 18.469 1 44.28 23 THR B N 1
ATOM 1526 C CA . THR B 1 23 ? -12.984 6.051 18.312 1 44.28 23 THR B CA 1
ATOM 1527 C C . THR B 1 23 ? -13.828 6.082 19.578 1 44.28 23 THR B C 1
ATOM 1529 O O . THR B 1 23 ? -13.359 6.504 20.641 1 44.28 23 THR B O 1
ATOM 1532 N N . GLY B 1 24 ? -14.992 5.863 19.484 1 42.09 24 GLY B N 1
ATOM 1533 C CA . GLY B 1 24 ? -15.961 5.875 20.578 1 42.09 24 GLY B CA 1
ATOM 1534 C C . GLY B 1 24 ? -16.422 7.273 20.953 1 42.09 24 GLY B C 1
ATOM 1535 O O . GLY B 1 24 ? -16.672 8.102 20.078 1 42.09 24 GLY B O 1
ATOM 1536 N N . GLU B 1 25 ? -16.391 7.52 22.281 1 44.69 25 GLU B N 1
ATOM 1537 C CA . GLU B 1 25 ? -16.969 8.719 22.875 1 44.69 25 GLU B CA 1
ATOM 1538 C C . GLU B 1 25 ? -16.141 9.961 22.516 1 44.69 25 GLU B C 1
ATOM 1540 O O . GLU B 1 25 ? -16.625 11.086 22.656 1 44.69 25 GLU B O 1
ATOM 1545 N N . GLU B 1 26 ? -14.922 9.75 22.078 1 49.16 26 GLU B N 1
ATOM 1546 C CA . GLU B 1 26 ? -14.141 10.961 21.828 1 49.16 26 GLU B CA 1
ATOM 1547 C C . GLU B 1 26 ? -14.133 11.312 20.344 1 49.16 26 GLU B C 1
ATOM 1549 O O . GLU B 1 26 ? -13.523 12.305 19.938 1 49.16 26 GLU B O 1
ATOM 1554 N N . ALA B 1 27 ? -14.758 10.445 19.641 1 57.59 27 ALA B N 1
ATOM 1555 C CA . ALA B 1 27 ? -14.961 10.805 18.234 1 57.59 27 ALA B CA 1
ATOM 1556 C C . ALA B 1 27 ? -15.93 11.984 18.109 1 57.59 27 ALA B C 1
ATOM 1558 O O . ALA B 1 27 ? -16.812 12.172 18.953 1 57.59 27 ALA B O 1
ATOM 1559 N N . PRO B 1 28 ? -15.57 12.852 17 1 61.56 28 PRO B N 1
ATOM 1560 C CA . PRO B 1 28 ? -16.562 13.914 16.828 1 61.56 28 PRO B CA 1
ATOM 1561 C C . PRO B 1 28 ? -18 13.383 16.766 1 61.56 28 PRO B C 1
ATOM 1563 O O . PRO B 1 28 ? -18.203 12.188 16.562 1 61.56 28 PRO B O 1
ATOM 1566 N N . GLU B 1 29 ? -18.906 14.305 17.109 1 63.56 29 GLU B N 1
ATOM 1567 C CA . GLU B 1 29 ? -20.328 13.961 16.984 1 63.56 29 GLU B CA 1
ATOM 1568 C C . GLU B 1 29 ? -20.625 13.359 15.609 1 63.56 29 GLU B C 1
ATOM 1570 O O . GLU B 1 29 ? -20.266 13.945 14.578 1 63.56 29 GLU B O 1
ATOM 1575 N N . GLY B 1 30 ? -21.062 12.172 15.43 1 67.75 30 GLY B N 1
ATOM 1576 C CA . GLY B 1 30 ? -21.453 11.492 14.203 1 67.75 30 GLY B CA 1
ATOM 1577 C C . GLY B 1 30 ? -20.359 10.578 13.672 1 67.75 30 GLY B C 1
ATOM 1578 O O . GLY B 1 30 ? -20.562 9.883 12.664 1 67.75 30 GLY B O 1
ATOM 1579 N N . GLY B 1 31 ? -19.25 10.656 14.297 1 75.06 31 GLY B N 1
ATOM 1580 C CA . GLY B 1 31 ? -18.188 9.758 13.883 1 75.06 31 GLY B CA 1
ATOM 1581 C C . GLY B 1 31 ? -17.469 10.219 12.625 1 75.06 31 GLY B C 1
ATOM 1582 O O . GLY B 1 31 ? -17.547 11.391 12.266 1 75.06 31 GLY B O 1
ATOM 1583 N N . TYR B 1 32 ? -16.641 9.383 12.008 1 84.12 32 TYR B N 1
ATOM 1584 C CA . TYR B 1 32 ? -15.836 9.719 10.836 1 84.12 32 TYR B CA 1
ATOM 1585 C C . TYR B 1 32 ? -16.562 9.359 9.547 1 84.12 32 TYR B C 1
ATOM 1587 O O . TYR B 1 32 ? -16.016 9.508 8.453 1 84.12 32 TYR B O 1
ATOM 1595 N N . GLU B 1 33 ? -17.75 8.969 9.727 1 88.75 33 GLU B N 1
ATOM 1596 C CA . GLU B 1 33 ? -18.484 8.445 8.586 1 88.75 33 GLU B CA 1
ATOM 1597 C C . GLU B 1 33 ? -18.969 9.562 7.664 1 88.75 33 GLU B C 1
ATOM 1599 O O . GLU B 1 33 ? -19.141 9.352 6.465 1 88.75 33 GLU B O 1
ATOM 1604 N N . LYS B 1 34 ? -19.172 10.703 8.328 1 90.94 34 LYS B N 1
ATOM 1605 C CA . LYS B 1 34 ? -19.578 11.875 7.555 1 90.94 34 LYS B CA 1
ATOM 1606 C C . LYS B 1 34 ? -18.406 12.828 7.359 1 90.94 34 LYS B C 1
ATOM 1608 O O . LYS B 1 34 ? -17.547 12.945 8.234 1 90.94 34 LYS B O 1
ATOM 1613 N N . PRO B 1 35 ? -18.469 13.547 6.258 1 93.38 35 PRO B N 1
ATOM 1614 C CA . PRO B 1 35 ? -17.359 14.461 5.957 1 93.38 35 PRO B CA 1
ATOM 1615 C C . PRO B 1 35 ? -17.125 15.484 7.066 1 93.38 35 PRO B C 1
ATOM 1617 O O . PRO B 1 35 ? -15.977 15.836 7.348 1 93.38 35 PRO B O 1
ATOM 1620 N N . SER B 1 36 ? -18.125 15.922 7.695 1 90.88 36 SER B N 1
ATOM 1621 C CA . SER B 1 36 ? -18.016 16.984 8.688 1 90.88 36 SER B CA 1
ATOM 1622 C C . SER B 1 36 ? -17.188 16.531 9.891 1 90.88 36 SER B C 1
ATOM 1624 O O . SER B 1 36 ? -16.625 17.359 10.609 1 90.88 36 SER B O 1
ATOM 1626 N N . GLY B 1 37 ? -17.109 15.297 10.141 1 89.88 37 GLY B N 1
ATOM 1627 C CA . GLY B 1 37 ? -16.344 14.773 11.258 1 89.88 37 GLY B CA 1
ATOM 1628 C C . GLY B 1 37 ? -15.055 14.086 10.828 1 89.88 37 GLY B C 1
ATOM 1629 O O . GLY B 1 37 ? -14.305 13.578 11.664 1 89.88 37 GLY B O 1
ATOM 1630 N N . CYS B 1 38 ? -14.766 14.047 9.578 1 93.5 38 CYS B N 1
ATOM 1631 C CA . CYS B 1 38 ? -13.625 13.328 9.023 1 93.5 38 CYS B CA 1
ATOM 1632 C C . CYS B 1 38 ? -12.375 14.195 9.016 1 93.5 38 CYS B C 1
ATOM 1634 O O . CYS B 1 38 ? -12.344 15.242 8.359 1 93.5 38 CYS B O 1
ATOM 1636 N N . PRO B 1 39 ? -11.367 13.766 9.719 1 92.56 39 PRO B N 1
ATOM 1637 C CA . PRO B 1 39 ? -10.148 14.586 9.75 1 92.56 39 PRO B CA 1
ATOM 1638 C C . PRO B 1 39 ? -9.539 14.797 8.375 1 92.56 39 PRO B C 1
ATOM 1640 O O . PRO B 1 39 ? -8.922 15.836 8.117 1 92.56 39 PRO B O 1
ATOM 1643 N N . PHE B 1 40 ? -9.75 13.891 7.469 1 96.06 40 PHE B N 1
ATOM 1644 C CA . PHE B 1 40 ? -9.141 14 6.148 1 96.06 40 PHE B CA 1
ATOM 1645 C C . PHE B 1 40 ? -9.969 14.906 5.246 1 96.06 40 PHE B C 1
ATOM 1647 O O . PHE B 1 40 ? -9.438 15.5 4.305 1 96.06 40 PHE B O 1
ATOM 1654 N N . CYS B 1 41 ? -11.195 14.969 5.496 1 96.88 41 CYS B N 1
ATOM 1655 C CA . CYS B 1 41 ? -12 15.977 4.801 1 96.88 41 CYS B CA 1
ATOM 1656 C C . CYS B 1 41 ? -11.672 17.375 5.301 1 96.88 41 CYS B C 1
ATOM 1658 O O . CYS B 1 41 ? -11.719 18.344 4.535 1 96.88 41 CYS B O 1
ATOM 1660 N N . LEU B 1 42 ? -11.328 17.516 6.539 1 95.5 42 LEU B N 1
ATOM 1661 C CA . LEU B 1 42 ? -11.148 18.812 7.18 1 95.5 42 LEU B CA 1
ATOM 1662 C C . LEU B 1 42 ? -9.719 19.312 7 1 95.5 42 LEU B C 1
ATOM 1664 O O . LEU B 1 42 ? -9.477 20.516 6.973 1 95.5 42 LEU B O 1
ATOM 1668 N N . ALA B 1 43 ? -8.797 18.469 6.836 1 95.75 43 ALA B N 1
ATOM 1669 C CA . ALA B 1 43 ? -7.367 18.781 6.82 1 95.75 43 ALA B CA 1
ATOM 1670 C C . ALA B 1 43 ? -7.047 19.844 5.777 1 95.75 43 ALA B C 1
ATOM 1672 O O . ALA B 1 43 ? -6.305 20.781 6.051 1 95.75 43 ALA B O 1
ATOM 1673 N N . PRO B 1 44 ? -7.594 19.75 4.594 1 97.44 44 PRO B N 1
ATOM 1674 C CA . PRO B 1 44 ? -7.238 20.75 3.576 1 97.44 44 PRO B CA 1
ATOM 1675 C C . PRO B 1 44 ? -7.641 22.172 3.973 1 97.44 44 PRO B C 1
ATOM 1677 O O . PRO B 1 44 ? -7.09 23.141 3.445 1 97.44 44 PRO B O 1
ATOM 1680 N N . GLY B 1 45 ? -8.508 22.312 4.863 1 96.44 45 GLY B N 1
ATOM 1681 C CA . GLY B 1 45 ? -9 23.625 5.242 1 96.44 45 GLY B CA 1
ATOM 1682 C C . GLY B 1 45 ? -8.258 24.234 6.418 1 96.44 45 GLY B C 1
ATOM 1683 O O . GLY B 1 45 ? -8.484 25.391 6.77 1 96.44 45 GLY B O 1
ATOM 1684 N N . VAL B 1 46 ? -7.418 23.516 7.059 1 95.06 46 VAL B N 1
ATOM 1685 C CA . VAL B 1 46 ? -6.652 24.016 8.195 1 95.06 46 VAL B CA 1
ATOM 1686 C C . VAL B 1 46 ? -5.594 25 7.715 1 95.06 46 VAL B C 1
ATOM 1688 O O . VAL B 1 46 ? -4.781 24.688 6.848 1 95.06 46 VAL B O 1
ATOM 1691 N N . PRO B 1 47 ? -5.566 26.156 8.258 1 93.69 47 PRO B N 1
ATOM 1692 C CA . PRO B 1 47 ? -4.613 27.156 7.789 1 93.69 47 PRO B CA 1
ATOM 1693 C C . PRO B 1 47 ? -3.211 26.969 8.359 1 93.69 47 PRO B C 1
ATOM 1695 O O . PRO B 1 47 ? -3.043 26.266 9.359 1 93.69 47 PRO B O 1
ATOM 1698 N N . GLU B 1 48 ? -2.318 27.594 7.676 1 87.75 48 GLU B N 1
ATOM 1699 C CA . GLU B 1 48 ? -0.971 27.672 8.234 1 87.75 48 GLU B CA 1
ATOM 1700 C C . GLU B 1 48 ? -0.94 28.547 9.477 1 87.75 48 GLU B C 1
ATOM 1702 O O . GLU B 1 48 ? -1.665 29.547 9.562 1 87.75 48 GLU B O 1
ATOM 1707 N N . PRO B 1 49 ? -0.09 28.234 10.43 1 88.88 49 PRO B N 1
ATOM 1708 C CA . PRO B 1 49 ? 0.951 27.203 10.43 1 88.88 49 PRO B CA 1
ATOM 1709 C C . PRO B 1 49 ? 0.466 25.875 11 1 88.88 49 PRO B C 1
ATOM 1711 O O . PRO B 1 49 ? 1.263 24.938 11.18 1 88.88 49 PRO B O 1
ATOM 1714 N N . GLU B 1 50 ? -0.8 25.734 11.266 1 91.5 50 GLU B N 1
ATOM 1715 C CA . GLU B 1 50 ? -1.312 24.547 11.922 1 91.5 50 GLU B CA 1
ATOM 1716 C C . GLU B 1 50 ? -1.49 23.391 10.93 1 91.5 50 GLU B C 1
ATOM 1718 O O . GLU B 1 50 ? -1.636 22.234 11.328 1 91.5 50 GLU B O 1
ATOM 1723 N N . SER B 1 51 ? -1.464 23.812 9.688 1 95.56 51 SER B N 1
ATOM 1724 C CA . SER B 1 51 ? -1.711 22.812 8.656 1 95.56 51 SER B CA 1
ATOM 1725 C C . SER B 1 51 ? -0.582 21.797 8.594 1 95.56 51 SER B C 1
ATOM 1727 O O . SER B 1 51 ? 0.594 22.156 8.688 1 95.56 51 SER B O 1
ATOM 1729 N N . LEU B 1 52 ? -0.959 20.516 8.391 1 96.19 52 LEU B N 1
ATOM 1730 C CA . LEU B 1 52 ? 0.015 19.453 8.18 1 96.19 52 LEU B CA 1
ATOM 1731 C C . LEU B 1 52 ? 0.021 18.984 6.727 1 96.19 52 LEU B C 1
ATOM 1733 O O . LEU B 1 52 ? 0.688 18.016 6.383 1 96.19 52 LEU B O 1
ATOM 1737 N N . VAL B 1 53 ? -0.757 19.703 5.898 1 98.19 53 VAL B N 1
ATOM 1738 C CA . VAL B 1 53 ? -0.764 19.406 4.469 1 98.19 53 VAL B CA 1
ATOM 1739 C C . VAL B 1 53 ? 0.578 19.797 3.854 1 98.19 53 VAL B C 1
ATOM 1741 O O . VAL B 1 53 ? 1.052 20.922 4.039 1 98.19 53 VAL B O 1
ATOM 1744 N N . VAL B 1 54 ? 1.124 18.875 3.18 1 98.31 54 VAL B N 1
ATOM 1745 C CA . VAL B 1 54 ? 2.447 19.031 2.586 1 98.31 54 VAL B CA 1
ATOM 1746 C C . VAL B 1 54 ? 2.309 19.516 1.144 1 98.31 54 VAL B C 1
ATOM 1748 O O . VAL B 1 54 ? 3.092 20.359 0.684 1 98.31 54 VAL B O 1
ATOM 1751 N N . ALA B 1 55 ? 1.382 18.984 0.405 1 98.62 55 ALA B N 1
ATOM 1752 C CA . ALA B 1 55 ? 1.196 19.297 -1.01 1 98.62 55 ALA B CA 1
ATOM 1753 C C . ALA B 1 55 ? -0.251 19.078 -1.437 1 98.62 55 ALA B C 1
ATOM 1755 O O . ALA B 1 55 ? -0.939 18.219 -0.886 1 98.62 55 ALA B O 1
ATOM 1756 N N . ARG B 1 56 ? -0.629 19.859 -2.404 1 98.38 56 ARG B N 1
ATOM 1757 C CA . ARG B 1 56 ? -1.979 19.797 -2.957 1 98.38 56 ARG B CA 1
ATOM 1758 C C . ARG B 1 56 ? -1.941 19.5 -4.453 1 98.38 56 ARG B C 1
ATOM 1760 O O . ARG B 1 56 ? -1.222 20.156 -5.207 1 98.38 56 ARG B O 1
ATOM 1767 N N . GLY B 1 57 ? -2.648 18.422 -4.781 1 98.38 57 GLY B N 1
ATOM 1768 C CA . GLY B 1 57 ? -2.873 18.156 -6.191 1 98.38 57 GLY B CA 1
ATOM 1769 C C . GLY B 1 57 ? -4.25 18.562 -6.668 1 98.38 57 GLY B C 1
ATOM 1770 O O . GLY B 1 57 ? -4.902 19.406 -6.043 1 98.38 57 GLY B O 1
ATOM 1771 N N . ARG B 1 58 ? -4.594 18.062 -7.852 1 98.38 58 ARG B N 1
ATOM 1772 C CA . ARG B 1 58 ? -5.906 18.375 -8.406 1 98.38 58 ARG B CA 1
ATOM 1773 C C . ARG B 1 58 ? -7 17.578 -7.703 1 98.38 58 ARG B C 1
ATOM 1775 O O . ARG B 1 58 ? -8.07 18.094 -7.406 1 98.38 58 ARG B O 1
ATOM 1782 N N . LEU B 1 59 ? -6.691 16.297 -7.438 1 98.81 59 LEU B N 1
ATOM 1783 C CA . LEU B 1 59 ? -7.723 15.391 -6.934 1 98.81 59 LEU B CA 1
ATOM 1784 C C . LEU B 1 59 ? -7.32 14.805 -5.582 1 98.81 59 LEU B C 1
ATOM 1786 O O . LEU B 1 59 ? -8.148 14.227 -4.879 1 98.81 59 LEU B O 1
ATOM 1790 N N . VAL B 1 60 ? -6.039 14.977 -5.227 1 98.81 60 VAL B N 1
ATOM 1791 C CA . VAL B 1 60 ? -5.543 14.406 -3.977 1 98.81 60 VAL B CA 1
ATOM 1792 C C . VAL B 1 60 ? -4.617 15.414 -3.289 1 98.81 60 VAL B C 1
ATOM 1794 O O . VAL B 1 60 ? -4.246 16.422 -3.877 1 98.81 60 VAL B O 1
ATOM 1797 N N . TYR B 1 61 ? -4.324 15.148 -2.043 1 98.75 61 TYR B N 1
ATOM 1798 C CA . TYR B 1 61 ? -3.338 15.922 -1.292 1 98.75 61 TYR B CA 1
ATOM 1799 C C . TYR B 1 61 ? -2.506 15.016 -0.393 1 98.75 61 TYR B C 1
ATOM 1801 O O . TYR B 1 61 ? -2.887 13.867 -0.13 1 98.75 61 TYR B O 1
ATOM 1809 N N . ALA B 1 62 ? -1.353 15.477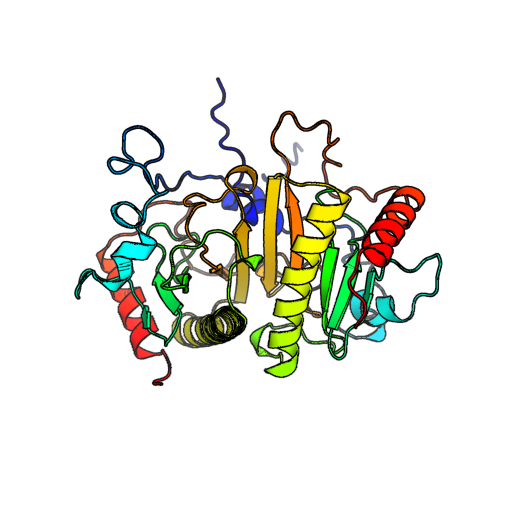 -0.036 1 98.81 62 ALA B N 1
ATOM 1810 C CA . ALA B 1 62 ? -0.472 14.781 0.898 1 98.81 62 ALA B CA 1
ATOM 1811 C C . ALA B 1 62 ? -0.44 15.484 2.252 1 98.81 62 ALA B C 1
ATOM 1813 O O . ALA B 1 62 ? -0.341 16.719 2.318 1 98.81 62 ALA B O 1
ATOM 1814 N N . VAL B 1 63 ? -0.526 14.695 3.295 1 98.25 63 VAL B N 1
ATOM 1815 C CA . VAL B 1 63 ? -0.625 15.266 4.633 1 98.25 63 VAL B CA 1
ATOM 1816 C C . VAL B 1 63 ? 0.17 14.414 5.621 1 98.25 63 VAL B C 1
ATOM 1818 O O . VAL B 1 63 ? 0.147 13.18 5.547 1 98.25 63 VAL B O 1
ATOM 1821 N N . LEU B 1 64 ? 0.875 15.086 6.508 1 96.12 64 LEU B N 1
ATOM 1822 C CA . LEU B 1 64 ? 1.599 14.352 7.539 1 96.12 64 LEU B CA 1
ATOM 1823 C C . LEU B 1 64 ? 0.632 13.68 8.508 1 96.12 64 LEU B C 1
ATOM 1825 O O . LEU B 1 64 ? -0.4 14.25 8.859 1 96.12 64 LEU B O 1
ATOM 1829 N N . ASN B 1 65 ? 1.023 12.5 8.828 1 92 65 ASN B N 1
ATOM 1830 C CA . ASN B 1 65 ? 0.267 11.828 9.875 1 92 65 ASN B CA 1
ATOM 1831 C C . ASN B 1 65 ? 0.515 12.469 11.242 1 92 65 ASN B C 1
ATOM 1833 O O . ASN B 1 65 ? 1.662 12.703 11.617 1 92 65 ASN B O 1
ATOM 1837 N N . LEU B 1 66 ? -0.519 12.719 11.922 1 86.69 66 LEU B N 1
ATOM 1838 C CA . LEU B 1 66 ? -0.432 13.312 13.258 1 86.69 66 LEU B CA 1
ATOM 1839 C C . LEU B 1 66 ? 0.233 12.352 14.234 1 86.69 66 LEU B C 1
ATOM 1841 O O . LEU B 1 66 ? 0.889 12.781 15.188 1 86.69 66 LEU B O 1
ATOM 1845 N N . TYR B 1 67 ? 0.092 11.062 14.031 1 83.38 67 TYR B N 1
ATOM 1846 C CA . TYR B 1 67 ? 0.657 9.992 14.836 1 83.38 67 TYR B CA 1
ATOM 1847 C C . TYR B 1 67 ? 1.562 9.094 14 1 83.38 67 TYR B C 1
ATOM 1849 O O . TYR B 1 67 ? 1.274 7.906 13.82 1 83.38 67 TYR B O 1
ATOM 1857 N N . PRO B 1 68 ? 2.67 9.633 13.695 1 87.69 68 PRO B N 1
ATOM 1858 C CA . PRO B 1 68 ? 3.508 8.93 12.719 1 87.69 68 PRO B CA 1
ATOM 1859 C C . PRO B 1 68 ? 4.156 7.672 13.297 1 87.69 68 PRO B C 1
ATOM 1861 O O . PRO B 1 68 ? 4.516 7.645 14.477 1 87.69 68 PRO B O 1
ATOM 1864 N N . TYR B 1 69 ? 4.223 6.652 12.438 1 83.44 69 TYR B N 1
ATOM 1865 C CA . TYR B 1 69 ? 5.043 5.496 12.773 1 83.44 69 TYR B CA 1
ATOM 1866 C C . TYR B 1 69 ? 6.52 5.867 12.82 1 83.44 69 TYR B C 1
ATOM 1868 O O . TYR B 1 69 ? 7.254 5.406 13.695 1 83.44 69 TYR B O 1
ATOM 1876 N N . ASN B 1 70 ? 7.02 6.59 11.875 1 86.56 70 ASN B N 1
ATOM 1877 C CA . ASN B 1 70 ? 8.359 7.16 11.758 1 86.56 70 ASN B CA 1
ATOM 1878 C C . ASN B 1 70 ? 8.312 8.594 11.25 1 86.56 70 ASN B C 1
ATOM 1880 O O . ASN B 1 70 ? 7.336 9 10.609 1 86.56 70 ASN B O 1
ATOM 1884 N N . PRO B 1 71 ? 9.359 9.398 11.656 1 88.44 71 PRO B N 1
ATOM 1885 C CA . PRO B 1 71 ? 9.375 10.758 11.102 1 88.44 71 PRO B CA 1
ATOM 1886 C C . PRO B 1 71 ? 9.242 10.781 9.586 1 88.44 71 PRO B C 1
ATOM 1888 O O . PRO B 1 71 ? 9.898 10 8.891 1 88.44 71 PRO B O 1
ATOM 1891 N N . GLY B 1 72 ? 8.391 11.656 9.117 1 93.12 72 GLY B N 1
ATOM 1892 C CA . GLY B 1 72 ? 8.172 11.758 7.68 1 93.12 72 GLY B CA 1
ATOM 1893 C C . GLY B 1 72 ? 7.016 10.914 7.184 1 93.12 72 GLY B C 1
ATOM 1894 O O . GLY B 1 72 ? 6.633 11 6.016 1 93.12 72 GLY B O 1
ATOM 1895 N N . HIS B 1 73 ? 6.395 10.094 8.133 1 94.25 73 HIS B N 1
ATOM 1896 C CA . HIS B 1 73 ? 5.199 9.336 7.785 1 94.25 73 HIS B CA 1
ATOM 1897 C C . HIS B 1 73 ? 4.086 10.258 7.301 1 94.25 73 HIS B C 1
ATOM 1899 O O . HIS B 1 73 ? 3.57 11.07 8.07 1 94.25 73 HIS B O 1
ATOM 1905 N N . LEU B 1 74 ? 3.758 10.164 6.047 1 96.56 74 LEU B N 1
ATOM 1906 C CA . LEU B 1 74 ? 2.664 10.977 5.527 1 96.56 74 LEU B CA 1
ATOM 1907 C C . LEU B 1 74 ? 1.641 10.109 4.801 1 96.56 74 LEU B C 1
ATOM 1909 O O . LEU B 1 74 ? 1.85 8.906 4.629 1 96.56 74 LEU B O 1
ATOM 1913 N N . MET B 1 75 ? 0.496 10.719 4.5 1 97.62 75 MET B N 1
ATOM 1914 C CA . MET B 1 75 ? -0.618 10.062 3.826 1 97.62 75 MET B CA 1
ATOM 1915 C C . MET B 1 75 ? -1.019 10.82 2.566 1 97.62 75 MET B C 1
ATOM 1917 O O . MET B 1 75 ? -0.923 12.047 2.52 1 97.62 75 MET B O 1
ATOM 1921 N N . VAL B 1 76 ? -1.334 10.094 1.534 1 98.69 76 VAL B N 1
ATOM 1922 C CA . VAL B 1 76 ? -1.96 10.656 0.342 1 98.69 76 VAL B CA 1
ATOM 1923 C C . VAL B 1 76 ? -3.459 10.359 0.357 1 98.69 76 VAL B C 1
ATOM 1925 O O . VAL B 1 76 ? -3.869 9.203 0.445 1 98.69 76 VAL B O 1
ATOM 1928 N N . CYS B 1 77 ? -4.289 11.422 0.248 1 98.5 77 CYS B N 1
ATOM 1929 C CA . CYS B 1 77 ? -5.738 11.32 0.399 1 98.5 77 CYS B CA 1
ATOM 1930 C C . CYS B 1 77 ? -6.453 11.984 -0.773 1 98.5 77 CYS B C 1
ATOM 1932 O O . CYS B 1 77 ? -6.074 13.07 -1.204 1 98.5 77 CYS B O 1
ATOM 1934 N N . PRO B 1 78 ? -7.48 11.273 -1.303 1 98.81 78 PRO B N 1
ATOM 1935 C CA . PRO B 1 78 ? -8.367 12.039 -2.182 1 98.81 78 PRO B CA 1
ATOM 1936 C C . PRO B 1 78 ? -9.141 13.125 -1.437 1 98.81 78 PRO B C 1
ATOM 1938 O O . PRO B 1 78 ? -9.383 13 -0.234 1 98.81 78 PRO B O 1
ATOM 1941 N N . TYR B 1 79 ? -9.508 14.188 -2.234 1 98.69 79 TYR B N 1
ATOM 1942 C CA . TYR B 1 79 ? -10.391 15.188 -1.644 1 98.69 79 TYR B CA 1
ATOM 1943 C C . TYR B 1 79 ? -11.781 14.609 -1.406 1 98.69 79 TYR B C 1
ATOM 1945 O O . TYR B 1 79 ? -12.445 14.953 -0.424 1 98.69 79 TYR B O 1
ATOM 1953 N N . ARG B 1 80 ? -12.219 13.805 -2.314 1 98.44 80 ARG B N 1
ATOM 1954 C CA . ARG B 1 80 ? -13.523 13.172 -2.166 1 98.44 80 ARG B CA 1
ATOM 1955 C C . ARG B 1 80 ? -13.523 12.203 -0.987 1 98.44 80 ARG B C 1
ATOM 1957 O O . ARG B 1 80 ? -12.578 11.445 -0.796 1 98.44 80 ARG B O 1
ATOM 1964 N N . HIS B 1 81 ? -14.594 12.234 -0.181 1 98.12 81 HIS B N 1
ATOM 1965 C CA . HIS B 1 81 ? -14.805 11.336 0.948 1 98.12 81 HIS B CA 1
ATOM 1966 C C . HIS B 1 81 ? -15.273 9.961 0.479 1 98.12 81 HIS B C 1
ATOM 1968 O O . HIS B 1 81 ? -16.469 9.688 0.454 1 98.12 81 HIS B O 1
ATOM 1974 N N . VAL B 1 82 ? -14.312 9.164 0.146 1 98.12 82 VAL B N 1
ATOM 1975 C CA . VAL B 1 82 ? -14.586 7.805 -0.304 1 98.12 82 VAL B CA 1
ATOM 1976 C C . VAL B 1 82 ? -13.75 6.812 0.51 1 98.12 82 VAL B C 1
ATOM 1978 O O . VAL B 1 82 ? -12.656 7.145 0.966 1 98.12 82 VAL B O 1
ATOM 1981 N N . ALA B 1 83 ? -14.211 5.684 0.615 1 97.19 83 ALA B N 1
ATOM 1982 C CA . ALA B 1 83 ? -13.617 4.734 1.555 1 97.19 83 ALA B CA 1
ATOM 1983 C C . ALA B 1 83 ? -12.734 3.725 0.829 1 97.19 83 ALA B C 1
ATOM 1985 O O . ALA B 1 83 ? -11.633 3.408 1.288 1 97.19 83 ALA B O 1
ATOM 1986 N N . ASP B 1 84 ? -13.234 3.211 -0.337 1 98.12 84 ASP B N 1
ATOM 1987 C CA . ASP B 1 84 ? -12.633 2.043 -0.973 1 98.12 84 ASP B CA 1
ATOM 1988 C C . ASP B 1 84 ? -11.773 2.449 -2.168 1 98.12 84 ASP B C 1
ATOM 1990 O O . ASP B 1 84 ? -12.156 3.332 -2.941 1 98.12 84 ASP B O 1
ATOM 1994 N N . TYR B 1 85 ? -10.617 1.78 -2.256 1 98.75 85 TYR B N 1
ATOM 1995 C CA . TYR B 1 85 ? -9.711 2.064 -3.367 1 98.75 85 TYR B CA 1
ATOM 1996 C C . TYR B 1 85 ? -10.422 1.887 -4.703 1 98.75 85 TYR B C 1
ATOM 1998 O O . TYR B 1 85 ? -10.156 2.627 -5.656 1 98.75 85 TYR B O 1
ATOM 2006 N N . THR B 1 86 ? -11.383 0.989 -4.77 1 98.69 86 THR B N 1
ATOM 2007 C CA . THR B 1 86 ? -12.117 0.712 -6.004 1 98.69 86 THR B CA 1
ATOM 2008 C C . THR B 1 86 ? -13.148 1.8 -6.277 1 98.69 86 THR B C 1
ATOM 2010 O O . THR B 1 86 ? -13.711 1.87 -7.375 1 98.69 86 THR B O 1
ATOM 2013 N N . ASP B 1 87 ? -13.383 2.678 -5.344 1 98.31 87 ASP B N 1
ATOM 2014 C CA . ASP B 1 87 ? -14.328 3.779 -5.531 1 98.31 87 ASP B CA 1
ATOM 2015 C C . ASP B 1 87 ? -13.648 4.969 -6.207 1 98.31 87 ASP B C 1
ATOM 2017 O O . ASP B 1 87 ? -14.312 5.902 -6.656 1 98.31 87 ASP B O 1
ATOM 2021 N N . LEU B 1 88 ? -12.352 4.934 -6.281 1 98.69 88 LEU B N 1
ATOM 2022 C CA . LEU B 1 88 ? -11.633 6.023 -6.93 1 98.69 88 LEU B CA 1
ATOM 2023 C C . LEU B 1 88 ? -11.859 6.004 -8.438 1 98.69 88 LEU B C 1
ATOM 2025 O O . LEU B 1 88 ? -11.945 4.934 -9.039 1 98.69 88 LEU B O 1
ATOM 2029 N N . THR B 1 89 ? -11.906 7.219 -8.984 1 98.38 89 THR B N 1
ATOM 2030 C CA . THR B 1 89 ? -11.852 7.309 -10.445 1 98.38 89 THR B CA 1
ATOM 2031 C C . THR B 1 89 ? -10.453 6.957 -10.953 1 98.38 89 THR B C 1
ATOM 2033 O O . THR B 1 89 ? -9.5 6.891 -10.172 1 98.38 89 THR B O 1
ATOM 2036 N N . GL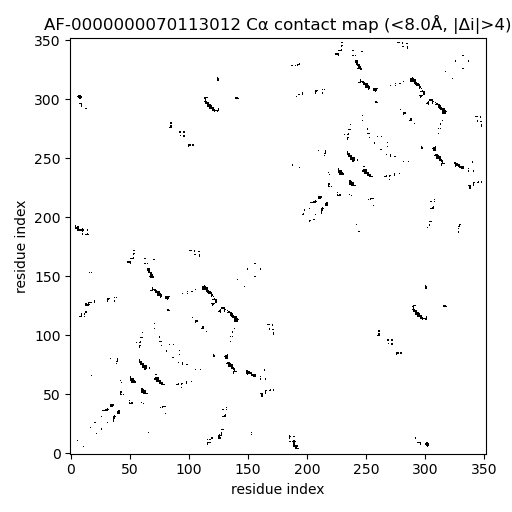U B 1 90 ? -10.414 6.734 -12.227 1 97.69 90 GLU B N 1
ATOM 2037 C CA . GLU B 1 90 ? -9.109 6.469 -12.828 1 97.69 90 GLU B CA 1
ATOM 2038 C C . GLU B 1 90 ? -8.156 7.637 -12.609 1 97.69 90 GLU B C 1
ATOM 2040 O O . GLU B 1 90 ? -6.969 7.434 -12.344 1 97.69 90 GLU B O 1
ATOM 2045 N N . GLN B 1 91 ? -8.703 8.82 -12.703 1 98.38 91 GLN B N 1
ATOM 2046 C CA . GLN B 1 91 ? -7.875 10.008 -12.531 1 98.38 91 GLN B CA 1
ATOM 2047 C C . GLN B 1 91 ? -7.395 10.133 -11.086 1 98.38 91 GLN B C 1
ATOM 2049 O O . GLN B 1 91 ? -6.234 10.469 -10.844 1 98.38 91 GLN B O 1
ATOM 2054 N N . GLU B 1 92 ? -8.266 9.875 -10.141 1 98.75 92 GLU B N 1
ATOM 2055 C CA . GLU B 1 92 ? -7.883 9.883 -8.734 1 98.75 92 GLU B CA 1
ATOM 2056 C C . GLU B 1 92 ? -6.816 8.828 -8.445 1 98.75 92 GLU B C 1
ATOM 2058 O O . GLU B 1 92 ? -5.828 9.109 -7.766 1 98.75 92 GLU B O 1
ATOM 2063 N N . THR B 1 93 ? -7.055 7.633 -9.023 1 98.69 93 THR B N 1
ATOM 2064 C CA . THR B 1 93 ? -6.121 6.531 -8.812 1 98.69 93 THR B CA 1
ATOM 2065 C C . THR B 1 93 ? -4.734 6.883 -9.344 1 98.69 93 THR B C 1
ATOM 2067 O O . THR B 1 93 ? -3.729 6.656 -8.672 1 98.69 93 THR B O 1
ATOM 2070 N N . ALA B 1 94 ? -4.707 7.477 -10.477 1 98.06 94 ALA B N 1
ATOM 2071 C CA . ALA B 1 94 ? -3.443 7.879 -11.094 1 98.06 94 ALA B CA 1
ATOM 2072 C C . ALA B 1 94 ? -2.734 8.938 -10.258 1 98.06 94 ALA B C 1
ATOM 2074 O O . ALA B 1 94 ? -1.515 8.883 -10.086 1 98.06 94 ALA B O 1
ATOM 2075 N N . GLU B 1 95 ? -3.484 9.852 -9.758 1 98.56 95 GLU B N 1
ATOM 2076 C CA . GLU B 1 95 ? -2.857 10.922 -8.992 1 98.56 95 GLU B CA 1
ATOM 2077 C C . GLU B 1 95 ? -2.398 10.422 -7.625 1 98.56 95 GLU B C 1
ATOM 2079 O O . GLU B 1 95 ? -1.375 10.867 -7.105 1 98.56 95 GLU B O 1
ATOM 2084 N N . VAL B 1 96 ? -3.135 9.469 -7.031 1 98.81 96 VAL B N 1
ATOM 2085 C CA . VAL B 1 96 ? -2.654 8.844 -5.805 1 98.81 96 VAL B CA 1
ATOM 2086 C C . VAL B 1 96 ? -1.291 8.203 -6.051 1 98.81 96 VAL B C 1
ATOM 2088 O O . VAL B 1 96 ? -0.362 8.383 -5.258 1 98.81 96 VAL B O 1
ATOM 2091 N N . ALA B 1 97 ? -1.179 7.512 -7.137 1 98.69 97 ALA B N 1
ATOM 2092 C CA . ALA B 1 97 ? 0.076 6.84 -7.473 1 98.69 97 ALA B CA 1
ATOM 2093 C C . ALA B 1 97 ? 1.195 7.855 -7.691 1 98.69 97 ALA B C 1
ATOM 2095 O O . ALA B 1 97 ? 2.303 7.691 -7.172 1 98.69 97 ALA B O 1
ATOM 2096 N N . ALA B 1 98 ? 0.906 8.844 -8.406 1 98.31 98 ALA B N 1
ATOM 2097 C CA . ALA B 1 98 ? 1.907 9.867 -8.703 1 98.31 98 ALA B CA 1
ATOM 2098 C C . ALA B 1 98 ? 2.371 10.562 -7.43 1 98.31 98 ALA B C 1
ATOM 2100 O O . ALA B 1 98 ? 3.57 10.773 -7.23 1 98.31 98 ALA B O 1
ATOM 2101 N N . PHE B 1 99 ? 1.42 10.93 -6.602 1 98.75 99 PHE B N 1
ATOM 2102 C CA . PHE B 1 99 ? 1.749 11.594 -5.348 1 98.75 99 PHE B CA 1
ATOM 2103 C C . PHE B 1 99 ? 2.564 10.672 -4.445 1 98.75 99 PHE B C 1
ATOM 2105 O O . PHE B 1 99 ? 3.477 11.125 -3.75 1 98.75 99 PHE B O 1
ATOM 2112 N N . THR B 1 100 ? 2.209 9.406 -4.426 1 98.75 100 THR B N 1
ATOM 2113 C CA . THR B 1 100 ? 2.947 8.438 -3.617 1 98.75 100 THR B CA 1
ATOM 2114 C C . THR B 1 100 ? 4.406 8.367 -4.062 1 98.75 100 THR B C 1
ATOM 2116 O O . THR B 1 100 ? 5.316 8.438 -3.232 1 98.75 100 THR B O 1
ATOM 2119 N N . ARG B 1 101 ? 4.645 8.297 -5.332 1 98.75 101 ARG B N 1
ATOM 2120 C CA . ARG B 1 101 ? 6 8.25 -5.867 1 98.75 101 ARG B CA 1
ATOM 2121 C C . ARG B 1 101 ? 6.754 9.539 -5.559 1 98.75 101 ARG B C 1
ATOM 2123 O O . ARG B 1 101 ? 7.93 9.508 -5.18 1 98.75 101 ARG B O 1
ATOM 2130 N N . THR B 1 102 ? 6.062 10.633 -5.699 1 98.81 102 THR B N 1
ATOM 2131 C CA . THR B 1 102 ? 6.684 11.914 -5.375 1 98.81 102 THR B CA 1
ATOM 2132 C C . THR B 1 102 ? 7.035 11.984 -3.893 1 98.81 102 THR B C 1
ATOM 2134 O O . THR B 1 102 ? 8.125 12.438 -3.529 1 98.81 102 THR B O 1
ATOM 2137 N N . ALA B 1 103 ? 6.098 11.562 -3.057 1 98.81 103 ALA B N 1
ATOM 2138 C CA . ALA B 1 103 ? 6.352 11.547 -1.619 1 98.81 103 ALA B CA 1
ATOM 2139 C C . ALA B 1 103 ? 7.621 10.758 -1.295 1 98.81 103 ALA B C 1
ATOM 2141 O O . ALA B 1 103 ? 8.453 11.211 -0.505 1 98.81 103 ALA B O 1
ATOM 2142 N N . MET B 1 104 ? 7.75 9.594 -1.922 1 98.69 104 MET B N 1
ATOM 2143 C CA . MET B 1 104 ? 8.938 8.773 -1.692 1 98.69 104 MET B CA 1
ATOM 2144 C C . MET B 1 104 ? 10.203 9.531 -2.076 1 98.69 104 MET B C 1
ATOM 2146 O O . MET B 1 104 ? 11.172 9.555 -1.319 1 98.69 104 MET B O 1
ATOM 2150 N N . ARG B 1 105 ? 10.18 10.156 -3.219 1 98.69 105 ARG B N 1
ATOM 2151 C CA . ARG B 1 105 ? 11.344 10.898 -3.688 1 98.69 105 ARG B CA 1
ATOM 2152 C C . ARG B 1 105 ? 11.664 12.062 -2.758 1 98.69 105 ARG B C 1
ATOM 2154 O O . ARG B 1 105 ? 12.828 12.305 -2.428 1 98.69 105 ARG B O 1
ATOM 2161 N N . VAL B 1 106 ? 10.648 12.805 -2.359 1 98.81 106 VAL B N 1
ATOM 2162 C CA . VAL B 1 106 ? 10.812 13.984 -1.515 1 98.81 106 VAL B CA 1
ATOM 2163 C C . VAL B 1 106 ? 11.352 13.57 -0.148 1 98.81 106 VAL B C 1
ATOM 2165 O O . VAL B 1 106 ? 12.305 14.172 0.359 1 98.81 106 VAL B O 1
ATOM 2168 N N . ILE B 1 107 ? 10.781 12.539 0.446 1 98.19 107 ILE B N 1
ATOM 2169 C CA . ILE B 1 107 ? 11.219 12.07 1.755 1 98.19 107 ILE B CA 1
ATOM 2170 C C . ILE B 1 107 ? 12.664 11.586 1.669 1 98.19 107 ILE B C 1
ATOM 2172 O O . ILE B 1 107 ? 13.469 11.836 2.574 1 98.19 107 ILE B O 1
ATOM 2176 N N . ARG B 1 108 ? 13.008 10.891 0.579 1 97.75 108 ARG B N 1
ATOM 2177 C CA . ARG B 1 108 ? 14.391 10.461 0.381 1 97.75 108 ARG B CA 1
ATOM 2178 C C . ARG B 1 108 ? 15.336 11.656 0.331 1 97.75 108 ARG B C 1
ATOM 2180 O O . ARG B 1 108 ? 16.422 11.625 0.923 1 97.75 108 ARG B O 1
ATOM 2187 N N . ALA B 1 109 ? 14.922 12.648 -0.334 1 97.81 109 ALA B N 1
ATOM 2188 C CA . ALA B 1 109 ? 15.766 13.828 -0.486 1 97.81 109 ALA B CA 1
ATOM 2189 C C . ALA B 1 109 ? 15.953 14.539 0.851 1 97.81 109 ALA B C 1
ATOM 2191 O O . ALA B 1 109 ? 17.031 15.078 1.126 1 97.81 109 ALA B O 1
ATOM 2192 N N . VAL B 1 110 ? 14.961 14.516 1.694 1 96.81 110 VAL B N 1
ATOM 2193 C CA . VAL B 1 110 ? 14.93 15.336 2.9 1 96.81 110 VAL B CA 1
ATOM 2194 C C . VAL B 1 110 ? 15.523 14.547 4.07 1 96.81 110 VAL B C 1
ATOM 2196 O O . VAL B 1 110 ? 16.219 15.117 4.914 1 96.81 110 VAL B O 1
ATOM 2199 N N . SER B 1 111 ? 15.297 13.211 4.16 1 95.31 111 SER B N 1
ATOM 2200 C CA . SER B 1 111 ? 15.602 12.508 5.402 1 95.31 111 SER B CA 1
ATOM 2201 C C . SER B 1 111 ? 16.359 11.219 5.133 1 95.31 111 SER B C 1
ATOM 2203 O O . SER B 1 111 ? 16.75 10.508 6.07 1 95.31 111 SER B O 1
ATOM 2205 N N . ARG B 1 112 ? 16.562 10.773 3.908 1 95.62 112 ARG B N 1
ATOM 2206 C CA . ARG B 1 112 ? 17.422 9.688 3.434 1 95.62 112 ARG B CA 1
ATOM 2207 C C . ARG B 1 112 ? 17.062 8.375 4.129 1 95.62 112 ARG B C 1
ATOM 2209 O O . ARG B 1 112 ? 17.953 7.703 4.668 1 95.62 112 ARG B O 1
ATOM 2216 N N . PRO B 1 113 ? 15.812 8.008 4.094 1 95.88 113 PRO B N 1
ATOM 2217 C CA . PRO B 1 113 ? 15.5 6.676 4.617 1 95.88 113 PRO B CA 1
ATOM 2218 C C . PRO B 1 113 ? 16.109 5.555 3.785 1 95.88 113 PRO B C 1
ATOM 2220 O O . PRO B 1 113 ? 16.531 5.777 2.646 1 95.88 113 PRO B O 1
ATOM 2223 N N . HIS B 1 114 ? 16.141 4.328 4.387 1 94.94 114 HIS B N 1
ATOM 2224 C CA . HIS B 1 114 ? 16.719 3.162 3.727 1 94.94 114 HIS B CA 1
ATOM 2225 C C . HIS B 1 114 ? 15.648 2.35 3.006 1 94.94 114 HIS B C 1
ATOM 2227 O O . HIS B 1 114 ? 15.961 1.445 2.23 1 94.94 114 HIS B O 1
ATOM 2233 N N . GLY B 1 115 ? 14.414 2.643 3.318 1 95.31 115 GLY B N 1
ATOM 2234 C CA . GLY B 1 115 ? 13.281 1.946 2.727 1 95.31 115 GLY B CA 1
ATOM 2235 C C . GLY B 1 115 ? 11.945 2.588 3.053 1 95.31 115 GLY B C 1
ATOM 2236 O O . GLY B 1 115 ? 11.906 3.666 3.65 1 95.31 115 GLY B O 1
ATOM 2237 N N . PHE B 1 116 ? 10.922 1.993 2.559 1 95.25 116 PHE B N 1
ATOM 2238 C CA . PHE B 1 116 ? 9.57 2.479 2.805 1 95.25 116 PHE B CA 1
ATOM 2239 C C . PHE B 1 116 ? 8.602 1.317 2.977 1 95.25 116 PHE B C 1
ATOM 2241 O O . PHE B 1 116 ? 8.75 0.272 2.34 1 95.25 116 PHE B O 1
ATOM 2248 N N . ASN B 1 117 ? 7.629 1.544 3.811 1 94 117 ASN B N 1
ATOM 2249 C CA . ASN B 1 117 ? 6.379 0.799 3.717 1 94 117 ASN B CA 1
ATOM 2250 C C . ASN B 1 117 ? 5.266 1.648 3.111 1 94 117 ASN B C 1
ATOM 2252 O O . ASN B 1 117 ? 5.031 2.777 3.549 1 94 117 ASN B O 1
ATOM 2256 N N . LEU B 1 118 ? 4.648 1.146 2.078 1 96.88 118 LEU B N 1
ATOM 2257 C CA . LEU B 1 118 ? 3.469 1.744 1.46 1 96.88 118 LEU B CA 1
ATOM 2258 C C . LEU B 1 118 ? 2.232 0.884 1.701 1 96.88 118 LEU B C 1
ATOM 2260 O O . LEU B 1 118 ? 2.299 -0.344 1.613 1 96.88 118 LEU B O 1
ATOM 2264 N N . GLY B 1 119 ? 1.092 1.6 2.102 1 95.44 119 GLY B N 1
ATOM 2265 C CA . GLY B 1 119 ? -0.051 0.708 2.225 1 95.44 119 GLY B CA 1
ATOM 2266 C C . GLY B 1 119 ? -1.345 1.438 2.533 1 95.44 119 GLY B C 1
ATOM 2267 O O . GLY B 1 119 ? -1.334 2.635 2.83 1 95.44 119 GLY B O 1
ATOM 2268 N N . MET B 1 120 ? -2.416 0.741 2.389 1 95.88 120 MET B N 1
ATOM 2269 C CA . MET B 1 120 ? -3.781 1.157 2.699 1 95.88 120 MET B CA 1
ATOM 2270 C C . MET B 1 120 ? -4.52 0.068 3.471 1 95.88 120 MET B C 1
ATOM 2272 O O . MET B 1 120 ? -4.41 -1.114 3.143 1 95.88 120 MET B O 1
ATOM 2276 N N . ASN B 1 121 ? -5.195 0.52 4.445 1 92.06 121 ASN B N 1
ATOM 2277 C CA . ASN B 1 121 ? -6.168 -0.34 5.109 1 92.06 121 ASN B CA 1
ATOM 2278 C C . ASN B 1 121 ? -7.578 -0.097 4.586 1 92.06 121 ASN B C 1
ATOM 2280 O O . ASN B 1 121 ? -8.094 1.02 4.672 1 92.06 121 ASN B O 1
ATOM 2284 N N . GLN B 1 122 ? -8.133 -1.128 4.051 1 94.69 122 GLN B N 1
ATOM 2285 C CA . GLN B 1 122 ? -9.469 -1.021 3.484 1 94.69 122 GLN B CA 1
ATOM 2286 C C . GLN B 1 122 ? -10.5 -1.713 4.375 1 94.69 122 GLN B C 1
ATOM 2288 O O . GLN B 1 122 ? -10.602 -2.941 4.371 1 94.69 122 GLN B O 1
ATOM 2293 N N . GLY B 1 123 ? -11.289 -0.907 5.121 1 91.25 123 GLY B N 1
ATOM 2294 C CA . GLY B 1 123 ? -12.242 -1.447 6.078 1 91.25 123 GLY B CA 1
ATOM 2295 C C . GLY B 1 123 ? -11.703 -1.5 7.496 1 91.25 123 GLY B C 1
ATOM 2296 O O . GLY B 1 123 ? -10.5 -1.655 7.703 1 91.25 123 GLY B O 1
ATOM 2297 N N . SER B 1 124 ? -12.648 -1.466 8.477 1 86.62 124 SER B N 1
ATOM 2298 C CA . SER B 1 124 ? -12.266 -1.482 9.883 1 86.62 124 SER B CA 1
ATOM 2299 C C . SER B 1 124 ? -11.609 -2.807 10.258 1 86.62 124 SER B C 1
ATOM 2301 O O . SER B 1 124 ? -10.648 -2.83 11.031 1 86.62 124 SER B O 1
ATOM 2303 N N . VAL B 1 125 ? -12.055 -3.85 9.664 1 86.06 125 VAL B N 1
ATOM 2304 C CA . VAL B 1 125 ? -11.547 -5.184 9.961 1 86.06 125 VAL B CA 1
ATOM 2305 C C . VAL B 1 125 ? -10.078 -5.281 9.531 1 86.06 125 VAL B C 1
ATOM 2307 O O . VAL B 1 125 ? -9.32 -6.094 10.078 1 86.06 125 VAL B O 1
ATOM 2310 N N . ALA B 1 126 ? -9.719 -4.449 8.609 1 87.94 126 ALA B N 1
ATOM 2311 C CA . ALA B 1 126 ? -8.359 -4.465 8.078 1 87.94 126 ALA B CA 1
ATOM 2312 C C . ALA B 1 126 ? -7.473 -3.461 8.812 1 87.94 126 ALA B C 1
ATOM 2314 O O . ALA B 1 126 ? -6.328 -3.229 8.422 1 87.94 126 ALA B O 1
ATOM 2315 N N . GLY B 1 127 ? -8.047 -2.816 9.82 1 84.31 127 GLY B N 1
ATOM 2316 C CA . GLY B 1 127 ? -7.227 -1.958 10.664 1 84.31 127 GLY B CA 1
ATOM 2317 C C . GLY B 1 127 ? -7.332 -0.489 10.305 1 84.31 127 GLY B C 1
ATOM 2318 O O . GLY B 1 127 ? -6.555 0.334 10.789 1 84.31 127 GLY B O 1
ATOM 2319 N N . ALA B 1 128 ? -8.289 -0.151 9.5 1 85.25 128 ALA B N 1
ATOM 2320 C CA . ALA B 1 128 ? -8.445 1.26 9.156 1 85.25 128 ALA B CA 1
ATOM 2321 C C . ALA B 1 128 ? -8.977 2.057 10.344 1 85.25 128 ALA B C 1
ATOM 2323 O O . ALA B 1 128 ? -10.086 1.811 10.82 1 85.25 128 ALA B O 1
ATOM 2324 N N . GLY B 1 129 ? -8.18 3.027 10.82 1 81.12 129 GLY B N 1
ATOM 2325 C CA . GLY B 1 129 ? -8.648 3.906 11.883 1 81.12 129 GLY B CA 1
ATOM 2326 C C . GLY B 1 129 ? -9.766 4.828 11.438 1 81.12 129 GLY B C 1
ATOM 2327 O O . GLY B 1 129 ? -10.68 5.121 12.211 1 81.12 129 GLY B O 1
ATOM 2328 N N . ILE B 1 130 ? -9.664 5.312 10.305 1 88.69 130 ILE B N 1
ATOM 2329 C CA . ILE B 1 130 ? -10.703 6.078 9.617 1 88.69 130 ILE B CA 1
ATOM 2330 C C . ILE B 1 130 ? -11.102 5.359 8.328 1 88.69 130 ILE B C 1
ATOM 2332 O O . ILE B 1 130 ? -10.594 5.68 7.254 1 88.69 130 ILE B O 1
ATOM 2336 N N . ALA B 1 131 ? -12 4.527 8.469 1 90.56 131 ALA B N 1
ATOM 2337 C CA . ALA B 1 131 ? -12.328 3.596 7.391 1 90.56 131 ALA B CA 1
ATOM 2338 C C . ALA B 1 131 ? -13.102 4.293 6.277 1 90.56 131 ALA B C 1
ATOM 2340 O O . ALA B 1 131 ? -13.078 3.854 5.125 1 90.56 131 ALA B O 1
ATOM 2341 N N . ALA B 1 132 ? -13.719 5.395 6.574 1 95.44 132 ALA B N 1
ATOM 2342 C CA . ALA B 1 132 ? -14.648 6.016 5.637 1 95.44 132 ALA B CA 1
ATOM 2343 C C . ALA B 1 132 ? -13.922 6.938 4.664 1 95.44 132 ALA B C 1
ATOM 2345 O O . ALA B 1 132 ? -14.516 7.445 3.713 1 95.44 132 ALA B O 1
ATOM 2346 N N . HIS B 1 133 ? -12.664 7.156 4.859 1 96.88 133 HIS B N 1
ATOM 2347 C CA . HIS B 1 133 ? -11.883 8 3.965 1 96.88 133 HIS B CA 1
ATOM 2348 C C . HIS B 1 133 ? -10.531 7.367 3.648 1 96.88 133 HIS B C 1
ATOM 2350 O O . HIS B 1 133 ? -9.641 7.328 4.504 1 96.88 133 HIS B O 1
ATOM 2356 N N . LEU B 1 134 ? -10.398 7.023 2.414 1 96.88 134 LEU B N 1
ATOM 2357 C CA . LEU B 1 134 ? -9.219 6.336 1.917 1 96.88 134 LEU B CA 1
ATOM 2358 C C . LEU B 1 134 ? -7.965 7.184 2.131 1 96.88 134 LEU B C 1
ATOM 2360 O O . LEU B 1 134 ? -7.977 8.391 1.88 1 96.88 134 LEU B O 1
ATOM 2364 N N . HIS B 1 135 ? -6.945 6.566 2.646 1 97.25 135 HIS B N 1
ATOM 2365 C CA . HIS B 1 135 ? -5.648 7.234 2.727 1 97.25 135 HIS B CA 1
ATOM 2366 C C . HIS B 1 135 ? -4.504 6.246 2.533 1 97.25 135 HIS B C 1
ATOM 2368 O O . HIS B 1 135 ? -4.488 5.18 3.154 1 97.25 135 HIS B O 1
ATOM 2374 N N . GLN B 1 136 ? -3.588 6.566 1.646 1 98 136 GLN B N 1
ATOM 2375 C CA . GLN B 1 136 ? -2.379 5.812 1.342 1 98 136 GLN B CA 1
ATOM 2376 C C . GLN B 1 136 ? -1.226 6.23 2.248 1 98 136 GLN B C 1
ATOM 2378 O O . GLN B 1 136 ? -0.753 7.367 2.176 1 98 136 GLN B O 1
ATOM 2383 N N . HIS B 1 137 ? -0.746 5.258 3.031 1 96.19 137 HIS B N 1
ATOM 2384 C CA . HIS B 1 137 ? 0.372 5.523 3.93 1 96.19 137 HIS B CA 1
ATOM 2385 C C . HIS B 1 137 ? 1.705 5.43 3.193 1 96.19 137 HIS B C 1
ATOM 2387 O O . HIS B 1 137 ? 1.907 4.523 2.381 1 96.19 137 HIS B O 1
ATOM 2393 N N . VAL B 1 138 ? 2.551 6.324 3.453 1 97.44 138 VAL B N 1
ATOM 2394 C CA . VAL B 1 138 ? 3.957 6.301 3.068 1 97.44 138 VAL B CA 1
ATOM 2395 C C . VAL B 1 138 ? 4.836 6.422 4.312 1 97.44 138 VAL B C 1
ATOM 2397 O O . VAL B 1 138 ? 4.961 7.504 4.891 1 97.44 138 VAL B O 1
ATOM 2400 N N . VAL B 1 139 ? 5.469 5.297 4.715 1 94 139 VAL B N 1
ATOM 2401 C CA . VAL B 1 139 ? 6.203 5.25 5.973 1 94 139 VAL B CA 1
ATOM 2402 C C . VAL B 1 139 ? 7.684 4.992 5.699 1 94 139 VAL B C 1
ATOM 2404 O O . VAL B 1 139 ? 8.07 3.883 5.328 1 94 139 VAL B O 1
ATOM 2407 N N . PRO B 1 140 ? 8.531 5.969 5.922 1 95.5 140 PRO B N 1
ATOM 2408 C CA . PRO B 1 140 ? 9.969 5.723 5.781 1 95.5 140 PRO B CA 1
ATOM 2409 C C . PRO B 1 140 ? 10.516 4.777 6.848 1 95.5 140 PRO B C 1
ATOM 2411 O O . PRO B 1 140 ? 10.008 4.75 7.973 1 95.5 140 PRO B O 1
ATOM 2414 N N . ARG B 1 141 ? 11.484 4.039 6.438 1 92.19 141 ARG B N 1
ATOM 2415 C CA . ARG B 1 141 ? 12.117 3.082 7.336 1 92.19 141 ARG B CA 1
ATOM 2416 C C . ARG B 1 141 ? 13.633 3.25 7.336 1 92.19 141 ARG B C 1
ATOM 2418 O O . ARG B 1 141 ? 14.234 3.518 6.289 1 92.19 141 ARG B O 1
ATOM 2425 N N . TRP B 1 142 ? 14.172 3.047 8.531 1 89.56 142 TRP B N 1
ATOM 2426 C CA . TRP B 1 142 ? 15.625 3.039 8.695 1 89.56 142 TRP B CA 1
ATOM 2427 C C . TRP B 1 142 ? 16.078 1.756 9.375 1 89.56 142 TRP B C 1
ATOM 2429 O O . TRP B 1 142 ? 15.359 1.186 10.195 1 89.56 142 TRP B O 1
ATOM 2439 N N . GLY B 1 143 ? 17.281 1.255 8.992 1 78.88 143 GLY B N 1
ATOM 2440 C CA . GLY B 1 143 ? 17.875 0.132 9.695 1 78.88 143 GLY B CA 1
ATOM 2441 C C . GLY B 1 143 ? 18.391 0.496 11.078 1 78.88 143 GLY B C 1
ATOM 2442 O O . GLY B 1 143 ? 18.406 1.67 11.453 1 78.88 143 GLY B O 1
ATOM 2443 N N . GLY B 1 144 ? 18.609 -0.526 12.094 1 64.88 144 GLY B N 1
ATOM 2444 C CA . GLY B 1 144 ? 19.062 -0.439 13.469 1 64.88 144 GLY B CA 1
ATOM 2445 C C . GLY B 1 144 ? 19.969 0.753 13.727 1 64.88 144 GLY B C 1
ATOM 2446 O O . GLY B 1 144 ? 19.844 1.426 14.75 1 64.88 144 GLY B O 1
ATOM 2447 N N . ASP B 1 145 ? 21.016 0.845 13.008 1 50.53 145 ASP B N 1
ATOM 2448 C CA . ASP B 1 145 ? 21.984 1.832 13.469 1 50.53 145 ASP B CA 1
ATOM 2449 C C . ASP B 1 145 ? 21.5 3.254 13.203 1 50.53 145 ASP B C 1
ATOM 2451 O O . ASP B 1 145 ? 22.219 4.223 13.438 1 50.53 145 ASP B O 1
ATOM 2455 N N . ALA B 1 146 ? 20.422 3.303 12.625 1 50.22 146 ALA B N 1
ATOM 2456 C CA . ALA B 1 146 ? 20.094 4.691 12.32 1 50.22 146 ALA B CA 1
ATOM 2457 C C . ALA B 1 146 ? 19.578 5.422 13.555 1 50.22 146 ALA B C 1
ATOM 2459 O O . ALA B 1 146 ? 18.969 4.809 14.438 1 50.22 146 ALA B O 1
ATOM 2460 N N . ASN B 1 147 ? 20.281 6.395 14.023 1 41.53 147 ASN B N 1
ATOM 2461 C CA . ASN B 1 147 ? 20 7.355 15.086 1 41.53 147 ASN B CA 1
ATOM 2462 C C . ASN B 1 147 ? 18.562 7.844 15.039 1 41.53 147 ASN B C 1
ATOM 2464 O O . ASN B 1 147 ? 18.25 8.945 15.5 1 41.53 147 ASN B O 1
ATOM 2468 N N . PHE B 1 148 ? 18.031 7.309 14.094 1 42.78 148 PHE B N 1
ATOM 2469 C CA . PHE B 1 148 ? 16.672 7.84 14.086 1 42.78 148 PHE B CA 1
ATOM 2470 C C . PHE B 1 148 ? 15.891 7.324 15.289 1 42.78 148 PHE B C 1
ATOM 2472 O O . PHE B 1 148 ? 15.898 6.125 15.57 1 42.78 148 PHE B O 1
ATOM 2479 N N . MET B 1 149 ? 15.797 8.148 16.25 1 38.22 149 MET B N 1
ATOM 2480 C CA . MET B 1 149 ? 14.938 7.852 17.391 1 38.22 149 MET B CA 1
ATOM 2481 C C . MET B 1 149 ? 13.57 7.367 16.922 1 38.22 149 MET B C 1
ATOM 2483 O O . MET B 1 149 ? 12.797 8.133 16.344 1 38.22 149 MET B O 1
ATOM 2487 N N . PRO B 1 150 ? 13.625 6.141 16.625 1 40.19 150 PRO B N 1
ATOM 2488 C CA . PRO B 1 150 ? 12.273 5.711 16.25 1 40.19 150 PRO B CA 1
ATOM 2489 C C . PRO B 1 150 ? 11.195 6.344 17.125 1 40.19 150 PRO B C 1
ATOM 2491 O O . PRO B 1 150 ? 11.344 6.422 18.344 1 40.19 150 PRO B O 1
ATOM 2494 N N . VAL B 1 151 ? 10.758 7.637 16.812 1 40.34 151 VAL B N 1
ATOM 2495 C CA . VAL B 1 151 ? 9.555 7.949 17.578 1 40.34 151 VAL B CA 1
ATOM 2496 C C . VAL B 1 151 ? 8.75 6.672 17.812 1 40.34 151 VAL B C 1
ATOM 2498 O O . VAL B 1 151 ? 8.406 5.957 16.875 1 40.34 151 VAL B O 1
ATOM 2501 N N . ILE B 1 152 ? 9.414 6.074 18.703 1 41.47 152 ILE B N 1
ATOM 2502 C CA . ILE B 1 152 ? 8.711 4.852 19.078 1 41.47 152 ILE B CA 1
ATOM 2503 C C . ILE B 1 152 ? 7.211 5.023 18.859 1 41.47 152 ILE B C 1
ATOM 2505 O O . ILE B 1 152 ? 6.691 6.141 18.922 1 41.47 152 ILE B O 1
ATOM 2509 N N . GLY B 1 153 ? 6.328 4.137 18.766 1 44.38 153 GLY B N 1
ATOM 2510 C CA . GLY B 1 153 ? 4.918 3.789 18.672 1 44.38 153 GLY B CA 1
ATOM 2511 C C . GLY B 1 153 ? 3.996 4.984 18.844 1 44.38 153 GLY B C 1
ATOM 2512 O O . GLY B 1 153 ? 4.102 5.727 19.812 1 44.38 153 GLY B O 1
ATOM 2513 N N . ARG B 1 154 ? 3.018 5.227 17.922 1 51.31 154 ARG B N 1
ATOM 2514 C CA . ARG B 1 154 ? 1.742 5.922 17.781 1 51.31 154 ARG B CA 1
ATOM 2515 C C . ARG B 1 154 ? 1.586 7 18.844 1 51.31 154 ARG B C 1
ATOM 2517 O O . ARG B 1 154 ? 0.599 7.012 19.578 1 51.31 154 ARG B O 1
ATOM 2524 N N . THR B 1 155 ? 2.801 7.527 19.266 1 54.97 155 THR B N 1
ATOM 2525 C CA . THR B 1 155 ? 2.648 8.672 20.156 1 54.97 155 THR B CA 1
ATOM 2526 C C . THR B 1 155 ? 2.625 9.977 19.359 1 54.97 155 THR B C 1
ATOM 2528 O O . THR B 1 155 ? 3.279 10.086 18.312 1 54.97 155 THR B O 1
ATOM 2531 N N . LYS B 1 156 ? 1.737 10.773 19.75 1 61.22 156 LYS B N 1
ATOM 2532 C CA . LYS B 1 156 ? 1.652 12.109 19.156 1 61.22 156 LYS B CA 1
ATOM 2533 C C . LYS B 1 156 ? 2.994 12.828 19.234 1 61.22 156 LYS B C 1
ATOM 2535 O O . LYS B 1 156 ? 3.623 12.875 20.297 1 61.22 156 LYS B O 1
ATOM 2540 N N . VAL B 1 157 ? 3.525 13.18 18.125 1 67.06 157 VAL B N 1
ATOM 2541 C CA . VAL B 1 157 ? 4.766 13.945 18.016 1 67.06 157 VAL B CA 1
ATOM 2542 C C . VAL B 1 157 ? 4.512 15.398 18.422 1 67.06 157 VAL B C 1
ATOM 2544 O O . VAL B 1 157 ? 3.416 15.922 18.203 1 67.06 157 VAL B O 1
ATOM 2547 N N . LEU B 1 158 ? 5.535 15.992 18.984 1 72.38 158 LEU B N 1
ATOM 2548 C CA . LEU B 1 158 ? 5.434 17.406 19.328 1 72.38 158 LEU B CA 1
ATOM 2549 C C . LEU B 1 158 ? 5.059 18.234 18.094 1 72.38 158 LEU B C 1
ATOM 2551 O O . LEU B 1 158 ? 5.613 18.031 17.016 1 72.38 158 LEU B O 1
ATOM 2555 N N . PRO B 1 159 ? 4.035 19.031 18.297 1 74.25 159 PRO B N 1
ATOM 2556 C CA . PRO B 1 159 ? 3.553 19.812 17.172 1 74.25 159 PRO B CA 1
ATOM 2557 C C . PRO B 1 159 ? 4.672 20.578 16.469 1 74.25 159 PRO B C 1
ATOM 2559 O O . PRO B 1 159 ? 4.672 20.688 15.234 1 74.25 159 PRO B O 1
ATOM 2562 N N . GLN B 1 160 ? 5.551 21.094 17.25 1 74.19 160 GLN B N 1
ATOM 2563 C CA . GLN B 1 160 ? 6.652 21.844 16.672 1 74.19 160 GLN B CA 1
ATOM 2564 C C . GLN B 1 160 ? 7.469 20.969 15.719 1 74.19 160 GLN B C 1
ATOM 2566 O O . GLN B 1 160 ? 7.832 21.406 14.625 1 74.19 160 GLN B O 1
ATOM 2571 N N . LEU B 1 161 ? 7.691 19.812 16.109 1 84.25 161 LEU B N 1
ATOM 2572 C CA . LEU B 1 161 ? 8.477 18.891 15.289 1 84.25 161 LEU B CA 1
ATOM 2573 C C . LEU B 1 161 ? 7.715 18.516 14.023 1 84.25 161 LEU B C 1
ATOM 2575 O O . LEU B 1 161 ? 8.305 18.453 12.938 1 84.25 161 LEU B O 1
ATOM 2579 N N . LEU B 1 162 ? 6.426 18.391 14.18 1 89.56 162 LEU B N 1
ATOM 2580 C CA . LEU B 1 162 ? 5.609 18.078 13.008 1 89.56 162 LEU B CA 1
ATOM 2581 C C . LEU B 1 162 ? 5.586 19.25 12.031 1 89.56 162 LEU B C 1
ATOM 2583 O O . LEU B 1 162 ? 5.66 19.047 10.812 1 89.56 162 LEU B O 1
ATOM 2587 N N . GLY B 1 163 ? 5.461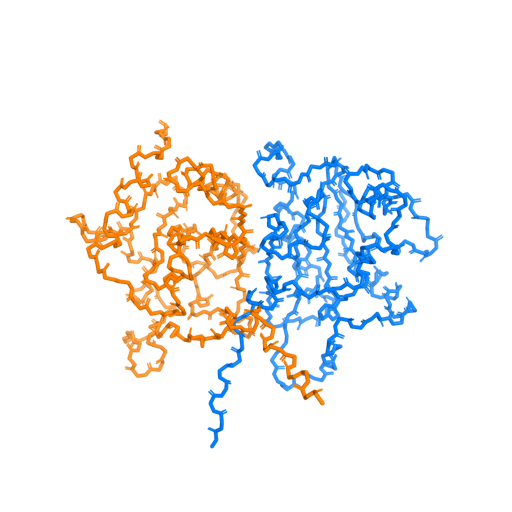 20.422 12.609 1 91.62 163 GLY B N 1
ATOM 2588 C CA . GLY B 1 163 ? 5.48 21.609 11.773 1 91.62 163 GLY B CA 1
ATOM 2589 C C . GLY B 1 163 ? 6.766 21.766 10.984 1 91.62 163 GLY B C 1
ATOM 2590 O O . GLY B 1 163 ? 6.738 22.094 9.797 1 91.62 163 GLY B O 1
ATOM 2591 N N . ASP B 1 164 ? 7.887 21.516 11.641 1 93.06 164 ASP B N 1
ATOM 2592 C CA . ASP B 1 164 ? 9.18 21.609 10.969 1 93.06 164 ASP B CA 1
ATOM 2593 C C . ASP B 1 164 ? 9.297 20.578 9.852 1 93.06 164 ASP B C 1
ATOM 2595 O O . ASP B 1 164 ? 9.758 20.891 8.75 1 93.06 164 ASP B O 1
ATOM 2599 N N . THR B 1 165 ? 8.906 19.359 10.148 1 94.69 165 THR B N 1
ATOM 2600 C CA . THR B 1 165 ? 8.938 18.297 9.141 1 94.69 165 THR B CA 1
ATOM 2601 C C . THR B 1 165 ? 8.055 18.656 7.949 1 94.69 165 THR B C 1
ATOM 2603 O O . THR B 1 165 ? 8.477 18.5 6.797 1 94.69 165 THR B O 1
ATOM 2606 N N . ARG B 1 166 ? 6.867 19.156 8.297 1 96.25 166 ARG B N 1
ATOM 2607 C CA . ARG B 1 166 ? 5.953 19.562 7.234 1 96.25 166 ARG B CA 1
ATOM 2608 C C . ARG B 1 166 ? 6.59 20.625 6.336 1 96.25 166 ARG B C 1
ATOM 2610 O O . ARG B 1 166 ? 6.516 20.531 5.109 1 96.25 166 ARG B O 1
ATOM 2617 N N . ALA B 1 167 ? 7.172 21.578 6.941 1 96.44 167 ALA B N 1
ATOM 2618 C CA . ALA B 1 167 ? 7.785 22.672 6.188 1 96.44 167 ALA B CA 1
ATOM 2619 C C . ALA B 1 167 ? 8.906 22.156 5.293 1 96.44 167 ALA B C 1
ATOM 2621 O O . ALA B 1 167 ? 9.039 22.562 4.141 1 96.44 167 ALA B O 1
ATOM 2622 N N . MET B 1 168 ? 9.727 21.281 5.789 1 97.31 168 MET B N 1
ATOM 2623 C CA . MET B 1 168 ? 10.836 20.719 5.02 1 97.31 168 MET B CA 1
ATOM 2624 C C . MET B 1 168 ? 10.312 19.938 3.814 1 97.31 168 MET B C 1
ATOM 2626 O O . MET B 1 168 ? 10.82 20.094 2.703 1 97.31 168 MET B O 1
ATOM 2630 N N . LEU B 1 169 ? 9.312 19.141 4.023 1 98.12 169 LEU B N 1
ATOM 2631 C CA . LEU B 1 169 ? 8.758 18.328 2.939 1 98.12 169 LEU B CA 1
ATOM 2632 C C . LEU B 1 169 ? 8.062 19.219 1.909 1 98.12 169 LEU B C 1
ATOM 2634 O O . LEU B 1 169 ? 8.203 19 0.704 1 98.12 169 LEU B O 1
ATOM 2638 N N . ALA B 1 170 ? 7.336 20.188 2.385 1 97.94 170 ALA B N 1
ATOM 2639 C CA . ALA B 1 170 ? 6.641 21.109 1.481 1 97.94 170 ALA B CA 1
ATOM 2640 C C . ALA B 1 170 ? 7.625 21.875 0.606 1 97.94 170 ALA B C 1
ATOM 2642 O O . ALA B 1 170 ? 7.391 22.047 -0.591 1 97.94 170 ALA B O 1
ATOM 2643 N N . LYS B 1 171 ? 8.68 22.281 1.204 1 97.56 171 LYS B N 1
ATOM 2644 C CA . LYS B 1 171 ? 9.695 23.031 0.472 1 97.56 171 LYS B CA 1
ATOM 2645 C C . LYS B 1 171 ? 10.336 22.172 -0.614 1 97.56 171 LYS B C 1
ATOM 2647 O O . LYS B 1 171 ? 10.672 22.672 -1.689 1 97.56 171 LYS B O 1
ATOM 2652 N N . ALA B 1 172 ? 10.453 20.891 -0.362 1 98.31 172 ALA B N 1
ATOM 2653 C CA . ALA B 1 172 ? 11.133 19.984 -1.277 1 98.31 172 ALA B CA 1
ATOM 2654 C C . ALA B 1 172 ? 10.172 19.438 -2.318 1 98.31 172 ALA B C 1
ATOM 2656 O O . ALA B 1 172 ? 10.586 18.781 -3.281 1 98.31 172 ALA B O 1
ATOM 2657 N N . TRP B 1 173 ? 8.828 19.641 -2.137 1 98.5 173 TRP B N 1
ATOM 2658 C CA . TRP B 1 173 ? 7.84 19.109 -3.064 1 98.5 173 TRP B CA 1
ATOM 2659 C C . TRP B 1 173 ? 7.891 19.828 -4.402 1 98.5 173 TRP B C 1
ATOM 2661 O O . TRP B 1 173 ? 7.879 21.062 -4.445 1 98.5 173 TRP B O 1
ATOM 2671 N N . PRO B 1 174 ? 8 19.047 -5.469 1 96.62 174 PRO B N 1
ATOM 2672 C CA . PRO B 1 174 ? 8.094 19.734 -6.758 1 96.62 174 PRO B CA 1
ATOM 2673 C C . PRO B 1 174 ? 6.875 20.594 -7.066 1 96.62 174 PRO B C 1
ATOM 2675 O O . PRO B 1 174 ? 5.75 20.234 -6.707 1 96.62 174 PRO B O 1
ATOM 2678 N N . SER B 1 175 ? 7.121 21.688 -7.535 1 84.06 175 SER B N 1
ATOM 2679 C CA . SER B 1 175 ? 6.047 22.594 -7.945 1 84.06 175 SER B CA 1
ATOM 2680 C C . SER B 1 175 ? 5.281 22.031 -9.141 1 84.06 175 SER B C 1
ATOM 2682 O O . SER B 1 175 ? 5.867 21.375 -10.008 1 84.06 175 SER B O 1
ATOM 2684 N N . ALA B 1 176 ? 3.943 22.125 -9.016 1 62.97 176 ALA B N 1
ATOM 2685 C CA . ALA B 1 176 ? 3.139 21.719 -10.164 1 62.97 176 ALA B CA 1
ATOM 2686 C C . ALA B 1 176 ? 3.572 22.453 -11.43 1 62.97 176 ALA B C 1
ATOM 2688 O O . ALA B 1 176 ? 4.02 23.594 -11.367 1 62.97 176 ALA B O 1
#

Organism: Actinoplanes teichomyceticus (NCBI:txid1867)

InterPro domains:
  IPR011146 HIT-like domain [PF01230] (48-141)
  IPR011146 HIT-like domain [PS51084] (39-148)
  IPR036265 HIT-like superfamily [G3DSA:3.30.428.10] (2-175)
  IPR036265 HIT-like superfamily [SSF54197] (35-174)
  IPR039383 FHIT family [cd01275] (38-164)
  IPR052908 AP-4-A phosphorylase [PTHR42997] (10-174)

Solvent-accessible surface area (backbone atoms only — not comparable to full-atom values): 19134 Å² total; per-residue (Å²): 132,87,79,68,57,67,54,24,33,58,24,67,70,43,26,53,57,80,45,74,64,44,66,70,89,66,26,48,85,79,32,50,74,40,63,91,38,17,66,73,57,47,46,83,72,45,52,82,79,77,33,44,64,39,47,78,59,95,53,34,34,32,30,52,46,71,50,28,66,24,82,81,17,27,29,41,28,51,66,65,83,41,35,49,79,71,72,50,50,71,69,45,48,46,48,49,50,50,50,51,39,46,47,53,54,37,47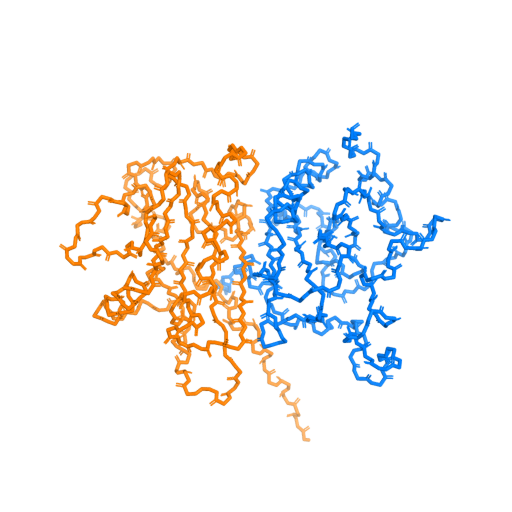,39,74,74,68,58,51,66,20,25,30,37,33,33,42,30,27,59,69,18,26,23,86,56,35,43,43,43,49,39,38,41,31,48,23,64,51,88,85,46,84,61,68,61,48,55,73,70,43,73,59,57,64,69,60,50,42,51,53,31,50,55,49,32,72,58,45,78,77,130,136,85,78,67,71,68,77,61,70,44,60,59,72,13,45,32,52,68,51,61,66,40,64,73,89,66,23,49,84,80,32,52,75,40,62,91,40,18,66,72,59,47,45,81,70,46,54,83,80,77,32,43,63,38,46,78,58,95,52,32,34,31,30,52,46,71,49,27,65,24,82,78,16,28,30,42,27,50,65,66,83,42,33,50,79,71,72,48,49,72,68,45,48,48,47,50,52,51,49,51,41,46,49,52,52,37,46,40,74,74,68,58,50,67,21,25,37,36,33,34,44,30,26,58,70,10,42,23,86,55,33,43,43,42,49,39,39,39,31,47,25,63,53,86,86,46,82,62,69,60,49,59,68,46,41,74,59,57,65,68,60,50,41,53,51,31,51,56,50,33,70,58,45,80,76,130

Foldseek 3Di:
DPPPPDPDPCVVVQAQPVLPPPPDPPQPDPHCQDLVRNCQLCQVVDDPPLHQWQADDDFWTKGADQQAQFQLKIKIFGNDQAQDPVPDDPVNNVVRVVVLVLSVVLCCVQPNAPDWDKDWQADVVRNDNNRRTTIIIIHGHHDPVDPRPRPHDRDGDDSVSSSVSSVSSSVSRDDD/DCPVPPPDVVVQLPPPPLLCCVPDPPQPDPHCQDLVRNCQLCLVVDDPPLHQWQADDDFWTKGADQQAQFQLKIKIFGNDQAQDPVPDDPVNNVVRVVVLVLSVVLCCVQPNAPDWDKDWQADVVSPDSNRRTTIIIIHGHHDVVPPRPSPGGRDGDDSVSSSVSSVSSNVSRDDD

Nearest PDB structures (foldseek):
  6af2-assembly1_B-2  TM=8.857E-01  e=3.986E-18  Mycobacterium avium
  3wo5-assembly1_A-2  TM=8.242E-01  e=1.297E-18  Mycobacterium tuberculosis
  3ano-assembly1_A-2  TM=8.276E-01  e=2.918E-18  Mycobacterium tuberculosis H37Rv
  3ano-assembly1_B-2  TM=7.382E-01  e=1.070E-19  Mycobacterium tuberculosis H37Rv
  3wo5-assembly1_B-2  TM=7.467E-01  e=1.763E-19  Mycobacterium tuberculosis

Radius of gyration: 19.78 Å; Cα contacts (8 Å, |Δi|>4): 687; chains: 2; bounding box: 45×56×51 Å

Sequence (352 aa):
MDATGEPDGLERLWTPHRMTYITGEEAPEGGYEKPSGCPFCLAPGVPEPESLVVARGRLVYAVLNLYPYNPGHLMVCPYRHVADYTDLTEQETAEVAAFTRTAMRVIRAVSRPHGFNLGMNQGSVAGAGIAAHLHQHVVPRWGGDANFMPVIGRTKVLPQLLGDTRAMLAKAWPSAMDATGEPDGLERLWTPHRMTYITGEEAPEGGYEKPSGCPFCLAPGVPEPESLVVARGRLVYAVLNLYPYNPGHLMVCPYRHVADYTDLTEQETAEVAAFTRTAMRVIRAVSRPHGFNLGMNQGSVAGAGIAAHLHQHVVPRWGGDANFMPVIGRTKVLPQLLGDTRAMLAKAWPSA

Secondary structure (DSSP, 8-state):
--------HHHHHHS-----S--GGGSPTTTTSSGGG-HHHHGGGPPTTT--EEEE-SSEEEEE-SS-SSTT-EEEEESS----GGGS-HHHHHHHHHHHHHHHHHHHHHH--SEEEEEEEESGGGT-TTTTS--EEEEEE--TT-------TTPPPPHHHHHHHHHHHHHHSPP-/--------HHHHHT------S--GGGSPTTTTSSGGG-HHHHGGGPPTTT--EEEE-SSEEEEE-SS-SSTT-EEEEESS----GGGS-HHHHHHHHHHHHHHHHHHHHHH--SEEEEEEEESGGGT-TTTTS--EEEEEE--TT-------TTPPPPHHHHHHHHHHHHHHSPP-

pLDDT: mean 81.73, std 22.68, range [20.27, 98.81]